Protein AF-A0A3B9IV59-F1 (afdb_monomer_lite)

pLDDT: mean 86.11, std 12.39, range [32.44, 97.81]

Radius of gyration: 18.29 Å; chains: 1; bounding box: 45×30×53 Å

Sequence (212 aa):
MTGKEAREIFEKKLDSEYLKRFKNNELLKRGEVFEWENLNGVYWVTIFDFDGINVNIKINAENRNVKYTLNNFYIFNRKHLHKLLSRAEVYNSRTIDINSIESVKNTFPEHEGVYIVHDLESDKHYIGKAEHIMWRMKDHFFDRKSTSEIDKCIQNGKPFIIYTIPLADSGYSNLYALETAFIAYFNSYHTGYNLTRGNNGAGQVCVTRSLK

Foldseek 3Di:
DDLVVLVVLLLLLEFQVLNVCVVVVNNLDFQWWFWWQAPVGIFIWTQHDDPSFKTWIAGVVVRDIDIDGSNLAHEYALVLLVVLQVVFDKDKLVPAPLQDLVSLQVPDDFAWWKKWKQQPVLRAIDIDTDRTVSVVSCCLRHVLPDPFPVSVCNVVVGIIMMTTGHPVPSSRPDHQSRRLLVCVSRVNCVRHRDVASGPPRSRRHYTYDTDD

Structure (mmCIF, N/CA/C/O backbone):
data_AF-A0A3B9IV59-F1
#
_entry.id   AF-A0A3B9IV59-F1
#
loop_
_atom_site.group_PDB
_atom_site.id
_atom_site.type_symbol
_atom_site.label_atom_id
_atom_site.label_alt_id
_atom_site.label_comp_id
_atom_site.label_asym_id
_atom_site.label_entity_id
_atom_site.label_seq_id
_atom_site.pdbx_PDB_ins_code
_atom_site.Cartn_x
_atom_site.Cartn_y
_atom_site.Cartn_z
_atom_site.occupancy
_atom_site.B_iso_or_equiv
_atom_site.auth_seq_id
_atom_site.auth_comp_id
_atom_site.auth_asym_id
_atom_site.auth_atom_id
_atom_site.pdbx_PDB_model_num
ATOM 1 N N . MET A 1 1 ? 24.141 7.270 -4.720 1.00 68.50 1 MET A N 1
ATOM 2 C CA . MET A 1 1 ? 23.455 5.966 -4.705 1.00 68.50 1 MET A CA 1
ATOM 3 C C . MET A 1 1 ? 23.889 5.197 -5.935 1.00 68.50 1 MET A C 1
ATOM 5 O O . MET A 1 1 ? 23.853 5.759 -7.025 1.00 68.50 1 MET A O 1
ATOM 9 N N . THR A 1 2 ? 24.365 3.972 -5.764 1.00 83.12 2 THR A N 1
ATOM 10 C CA . THR A 1 2 ? 24.781 3.102 -6.872 1.00 83.12 2 THR A CA 1
ATOM 11 C C . THR A 1 2 ? 23.561 2.492 -7.572 1.00 83.12 2 THR A C 1
ATOM 13 O O . THR A 1 2 ? 22.470 2.431 -7.002 1.00 83.12 2 THR A O 1
ATOM 16 N N . GLY A 1 3 ? 23.723 2.003 -8.808 1.00 85.38 3 GLY A N 1
ATOM 17 C CA . GLY A 1 3 ? 22.640 1.294 -9.507 1.00 85.38 3 GLY A CA 1
ATOM 18 C C . GLY A 1 3 ? 22.168 0.039 -8.767 1.00 85.38 3 GLY A C 1
ATOM 19 O O . GLY A 1 3 ? 20.978 -0.269 -8.756 1.00 85.38 3 GLY A O 1
ATOM 20 N N . LYS A 1 4 ? 23.093 -0.639 -8.077 1.00 89.19 4 LYS A N 1
ATOM 21 C CA . LYS A 1 4 ? 22.801 -1.799 -7.231 1.00 89.19 4 LYS A CA 1
ATOM 22 C C . LYS A 1 4 ? 21.914 -1.422 -6.040 1.00 89.19 4 LYS A C 1
ATOM 24 O O . LYS A 1 4 ? 20.881 -2.050 -5.839 1.00 89.19 4 LYS A O 1
ATOM 29 N N . GLU A 1 5 ? 22.267 -0.362 -5.314 1.00 89.25 5 GLU A N 1
ATOM 30 C CA . GLU A 1 5 ? 21.469 0.141 -4.184 1.00 89.25 5 GLU A CA 1
ATOM 31 C C . GLU A 1 5 ? 20.056 0.547 -4.620 1.00 89.25 5 GLU A C 1
ATOM 33 O O . GLU A 1 5 ? 19.074 0.161 -3.988 1.00 89.25 5 GLU A O 1
ATOM 38 N N . ALA A 1 6 ? 19.933 1.284 -5.730 1.00 87.94 6 ALA A N 1
ATOM 39 C CA . ALA A 1 6 ? 18.634 1.709 -6.251 1.00 87.94 6 ALA A CA 1
ATOM 40 C C . ALA A 1 6 ? 17.744 0.510 -6.620 1.00 87.94 6 ALA A C 1
ATOM 42 O O . ALA A 1 6 ? 16.536 0.530 -6.368 1.00 87.94 6 ALA A O 1
ATOM 43 N N . ARG A 1 7 ? 18.343 -0.547 -7.181 1.00 93.12 7 ARG A N 1
ATOM 44 C CA . ARG A 1 7 ? 17.650 -1.796 -7.498 1.00 93.12 7 ARG A CA 1
ATOM 45 C C . ARG A 1 7 ? 17.168 -2.516 -6.242 1.00 93.12 7 ARG A C 1
ATOM 47 O O . ARG A 1 7 ? 16.000 -2.879 -6.180 1.00 93.12 7 ARG A O 1
ATOM 54 N N . GLU A 1 8 ? 18.025 -2.693 -5.241 1.00 92.44 8 GLU A N 1
ATOM 55 C CA . GLU A 1 8 ? 17.664 -3.359 -3.981 1.00 92.44 8 GLU A CA 1
ATOM 56 C C . GLU A 1 8 ? 16.542 -2.618 -3.240 1.00 92.44 8 GLU A C 1
ATOM 58 O O . GLU A 1 8 ? 15.620 -3.243 -2.713 1.00 92.44 8 GLU A O 1
ATOM 63 N N . ILE A 1 9 ? 16.582 -1.282 -3.237 1.00 89.69 9 ILE A N 1
ATOM 64 C CA . ILE A 1 9 ? 15.511 -0.445 -2.682 1.00 89.69 9 ILE A CA 1
ATOM 65 C C . ILE A 1 9 ? 14.203 -0.669 -3.442 1.00 89.69 9 ILE A C 1
ATOM 67 O O . ILE A 1 9 ? 13.152 -0.807 -2.820 1.00 89.69 9 ILE A O 1
ATOM 71 N N . PHE A 1 10 ? 14.247 -0.709 -4.774 1.00 91.56 10 PHE A N 1
ATOM 72 C CA . PHE A 1 10 ? 13.053 -0.920 -5.585 1.00 91.56 10 PHE A CA 1
ATOM 73 C C . PHE A 1 10 ? 12.462 -2.316 -5.413 1.00 91.56 10 PHE A C 1
ATOM 75 O O . PHE A 1 10 ? 11.255 -2.435 -5.242 1.00 91.56 10 PHE A O 1
ATOM 82 N N . GLU A 1 11 ? 13.292 -3.358 -5.366 1.00 94.44 11 GLU A N 1
ATOM 83 C CA . GLU A 1 11 ? 12.841 -4.732 -5.127 1.00 94.44 11 GLU A CA 1
ATOM 84 C C . GLU A 1 11 ? 12.072 -4.860 -3.803 1.00 94.44 11 GLU A C 1
ATOM 86 O O . GLU A 1 11 ? 11.048 -5.537 -3.757 1.00 94.44 11 GLU A O 1
ATOM 91 N N . LYS A 1 12 ? 12.491 -4.139 -2.754 1.00 92.88 12 LYS A N 1
ATOM 92 C CA . LYS A 1 12 ? 11.790 -4.094 -1.458 1.00 92.88 12 LYS A CA 1
ATOM 93 C C . LYS A 1 12 ? 10.432 -3.380 -1.507 1.00 92.88 12 LYS A C 1
ATOM 95 O O . LYS A 1 12 ? 9.656 -3.503 -0.565 1.00 92.88 12 LYS A O 1
ATOM 100 N N . LYS A 1 13 ? 10.117 -2.621 -2.559 1.00 90.50 13 LYS A N 1
ATOM 101 C CA . LYS A 1 13 ? 8.814 -1.943 -2.707 1.00 90.50 13 LYS A CA 1
ATOM 102 C C . LYS A 1 13 ? 7.746 -2.819 -3.359 1.00 90.50 13 LYS A C 1
ATOM 104 O O . LYS A 1 13 ? 6.575 -2.451 -3.326 1.00 90.50 13 LYS A O 1
ATOM 109 N N . LEU A 1 14 ? 8.145 -3.921 -3.988 1.00 93.31 14 LEU A N 1
ATOM 110 C CA . LEU A 1 14 ? 7.260 -4.759 -4.789 1.00 93.31 14 LEU A CA 1
ATOM 111 C C . LEU A 1 14 ? 6.636 -5.868 -3.942 1.00 93.31 14 LEU A C 1
ATOM 113 O O . LEU A 1 14 ? 7.277 -6.410 -3.042 1.00 93.31 14 LEU A O 1
ATOM 117 N N . ASP A 1 15 ? 5.409 -6.250 -4.289 1.00 94.75 15 ASP A N 1
ATOM 118 C CA . ASP A 1 15 ? 4.868 -7.540 -3.873 1.00 94.75 15 ASP A CA 1
ATOM 119 C C . ASP A 1 15 ? 5.594 -8.692 -4.590 1.00 94.75 15 ASP A C 1
ATOM 121 O O . ASP A 1 15 ? 6.286 -8.500 -5.595 1.00 94.75 15 ASP A O 1
ATOM 125 N N . SER A 1 16 ? 5.416 -9.915 -4.096 1.00 95.25 16 SER A N 1
ATOM 126 C CA . SER A 1 16 ? 6.103 -11.103 -4.605 1.00 95.25 16 SER A CA 1
ATOM 127 C C . SER A 1 16 ? 5.843 -11.401 -6.091 1.00 95.25 16 SER A C 1
ATOM 129 O O . SER A 1 16 ? 6.759 -11.868 -6.777 1.00 95.25 16 SER A O 1
ATOM 131 N N . GLU A 1 17 ? 4.653 -11.103 -6.633 1.00 94.88 17 GLU A N 1
ATOM 132 C CA . GLU A 1 17 ? 4.362 -11.279 -8.064 1.00 94.88 17 GLU A CA 1
ATOM 133 C C . GLU A 1 17 ? 5.134 -10.248 -8.890 1.00 94.88 17 GLU A C 1
ATOM 135 O O .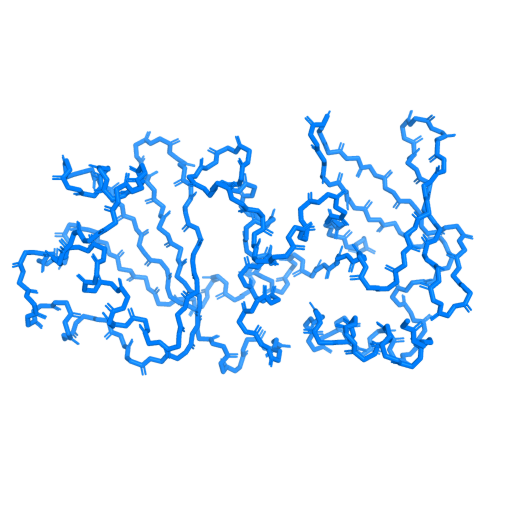 GLU A 1 17 ? 5.818 -10.602 -9.857 1.00 94.88 17 GLU A O 1
ATOM 140 N N . TYR A 1 18 ? 5.056 -8.972 -8.514 1.00 94.56 18 TYR A N 1
ATOM 141 C CA . TYR A 1 18 ? 5.748 -7.910 -9.243 1.00 94.56 18 TYR A CA 1
ATOM 142 C C . TYR A 1 18 ? 7.268 -8.014 -9.110 1.00 94.56 18 TYR A C 1
ATOM 144 O O . TYR A 1 18 ? 7.974 -7.769 -10.089 1.00 94.56 18 TYR A O 1
ATOM 152 N N . LEU A 1 19 ? 7.785 -8.468 -7.968 1.00 96.06 19 LEU A N 1
ATOM 153 C CA . LEU A 1 19 ? 9.202 -8.779 -7.792 1.00 96.06 19 LEU A CA 1
ATOM 154 C C . LEU A 1 19 ? 9.660 -9.863 -8.770 1.00 96.06 19 LEU A C 1
ATOM 156 O O . LEU A 1 19 ? 10.703 -9.717 -9.412 1.00 96.06 19 LEU A O 1
ATOM 160 N N . LYS A 1 20 ? 8.871 -10.933 -8.930 1.00 96.62 20 LYS A N 1
ATOM 161 C CA . LYS A 1 20 ? 9.154 -11.995 -9.904 1.00 96.62 20 LYS A CA 1
ATOM 162 C C . LYS A 1 20 ? 9.173 -11.444 -11.332 1.00 96.62 20 LYS A C 1
ATOM 164 O O . LYS A 1 20 ? 10.141 -11.676 -12.053 1.00 96.62 20 LYS A O 1
ATOM 169 N N . ARG A 1 21 ? 8.161 -10.657 -11.719 1.00 95.50 21 ARG A N 1
ATOM 170 C CA . ARG A 1 21 ? 8.114 -9.993 -13.037 1.00 95.50 21 ARG A CA 1
ATOM 171 C C . ARG A 1 21 ? 9.315 -9.074 -13.255 1.00 95.50 21 ARG A C 1
ATOM 173 O O . ARG A 1 21 ? 9.886 -9.054 -14.340 1.00 95.50 21 ARG A O 1
ATOM 180 N N . PHE A 1 22 ? 9.724 -8.314 -12.241 1.00 95.44 22 PHE A N 1
ATOM 181 C CA . PHE A 1 22 ? 10.877 -7.422 -12.339 1.00 95.44 22 PHE A CA 1
ATOM 182 C C . PHE A 1 22 ? 12.185 -8.197 -12.532 1.00 95.44 22 PHE A C 1
ATOM 184 O O . PHE A 1 22 ? 12.973 -7.854 -13.411 1.00 95.44 22 PHE A O 1
ATOM 191 N N . LYS A 1 23 ? 12.391 -9.287 -11.783 1.00 95.75 23 LYS A N 1
ATOM 192 C CA . LYS A 1 23 ? 13.559 -10.172 -11.941 1.00 95.75 23 LYS A CA 1
ATOM 193 C C . LYS A 1 23 ? 13.611 -10.857 -13.310 1.00 95.75 23 LYS A C 1
ATOM 195 O O . LYS A 1 23 ? 14.703 -11.083 -13.820 1.00 95.75 23 LYS A O 1
ATOM 200 N N . ASN A 1 24 ? 12.455 -11.095 -13.926 1.00 96.19 24 ASN A N 1
ATOM 201 C CA . ASN A 1 24 ? 12.334 -11.651 -15.275 1.00 96.19 24 ASN A CA 1
ATOM 202 C C . ASN A 1 24 ? 12.378 -10.595 -16.401 1.00 96.19 24 ASN A C 1
ATOM 204 O O . ASN A 1 24 ? 12.218 -10.950 -17.565 1.00 96.19 24 ASN A O 1
ATOM 208 N N . ASN A 1 25 ? 12.593 -9.310 -16.090 1.00 94.25 25 ASN A N 1
ATOM 209 C CA . ASN A 1 25 ? 12.545 -8.192 -17.049 1.00 94.25 25 ASN A CA 1
ATOM 210 C C . ASN A 1 25 ? 11.175 -8.001 -17.742 1.00 94.25 25 ASN A C 1
ATOM 212 O O . ASN A 1 25 ? 11.090 -7.499 -18.861 1.00 94.25 25 ASN A O 1
ATOM 216 N N . GLU A 1 26 ? 10.090 -8.372 -17.064 1.00 93.56 26 GLU A N 1
ATOM 217 C CA . GLU A 1 26 ? 8.709 -8.290 -17.562 1.00 93.56 26 GLU A CA 1
ATOM 218 C C . GLU A 1 26 ? 7.922 -7.108 -16.975 1.00 93.56 26 GLU A C 1
ATOM 220 O O . GLU A 1 26 ? 6.881 -6.743 -17.514 1.00 93.56 26 GLU A O 1
ATOM 225 N N . LEU A 1 27 ? 8.357 -6.540 -15.842 1.00 92.69 27 LEU A N 1
ATOM 226 C CA . LEU A 1 27 ? 7.606 -5.474 -15.161 1.00 92.69 27 LEU A CA 1
ATOM 227 C C . LEU A 1 27 ? 7.807 -4.097 -15.807 1.00 92.69 27 LEU A C 1
ATOM 229 O O . LEU A 1 27 ? 6.854 -3.347 -15.952 1.00 92.69 27 LEU A O 1
ATOM 233 N N . LEU A 1 28 ? 9.046 -3.754 -16.165 1.00 93.31 28 LEU A N 1
ATOM 234 C CA . LEU A 1 28 ? 9.414 -2.440 -16.714 1.00 93.31 28 LEU A CA 1
ATOM 235 C C . LEU A 1 28 ? 9.792 -2.540 -18.196 1.00 93.31 28 LEU A C 1
ATOM 237 O O . LEU A 1 28 ? 10.660 -1.821 -18.686 1.00 93.31 28 LEU A O 1
ATOM 241 N N . LYS A 1 29 ? 9.180 -3.487 -18.909 1.00 93.19 29 LYS A N 1
ATOM 242 C CA . LYS A 1 29 ? 9.420 -3.679 -20.336 1.00 93.19 29 LYS A CA 1
ATOM 243 C C . LYS A 1 29 ? 8.816 -2.512 -21.119 1.00 93.19 29 LYS A C 1
ATOM 245 O O . LYS A 1 29 ? 7.733 -2.026 -20.799 1.00 93.19 29 LYS A O 1
ATOM 250 N N . ARG A 1 30 ? 9.495 -2.083 -22.186 1.00 94.38 30 ARG A N 1
ATOM 251 C CA . ARG A 1 30 ? 8.954 -1.084 -23.114 1.00 94.38 30 ARG A CA 1
ATOM 252 C C . ARG A 1 30 ? 7.574 -1.511 -23.627 1.00 94.38 30 ARG A C 1
ATOM 254 O O . ARG A 1 30 ? 7.413 -2.630 -24.107 1.00 94.38 30 ARG A O 1
ATOM 261 N N . GLY A 1 31 ? 6.617 -0.591 -23.564 1.00 91.94 31 GLY A N 1
ATOM 262 C CA . GLY A 1 31 ? 5.223 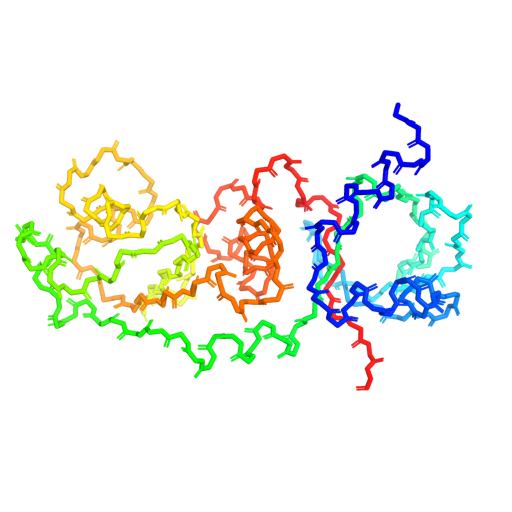-0.805 -23.942 1.00 91.94 31 GLY A CA 1
ATOM 263 C C . GLY A 1 31 ? 4.311 -1.218 -22.787 1.00 91.94 31 GLY A C 1
ATOM 264 O O . GLY A 1 31 ? 3.100 -1.186 -22.974 1.00 91.94 31 GLY A O 1
ATOM 265 N N . GLU A 1 32 ? 4.845 -1.552 -21.605 1.00 90.81 32 GLU A N 1
ATOM 266 C CA . GLU A 1 32 ? 4.008 -1.794 -20.425 1.00 90.81 32 GLU A CA 1
ATOM 267 C C . GLU A 1 32 ? 3.241 -0.521 -20.059 1.00 90.81 32 GLU A C 1
ATOM 269 O O . GLU A 1 32 ? 3.817 0.568 -19.981 1.00 90.81 32 GLU A O 1
ATOM 274 N N . VAL A 1 33 ? 1.936 -0.668 -19.842 1.00 88.56 33 VAL A N 1
ATOM 275 C CA . VAL A 1 33 ? 1.035 0.437 -19.517 1.00 88.56 33 VAL A CA 1
ATOM 276 C C . VAL A 1 33 ? 0.584 0.316 -18.077 1.00 88.56 33 VAL A C 1
ATOM 278 O O . VAL A 1 33 ? 0.189 -0.762 -17.618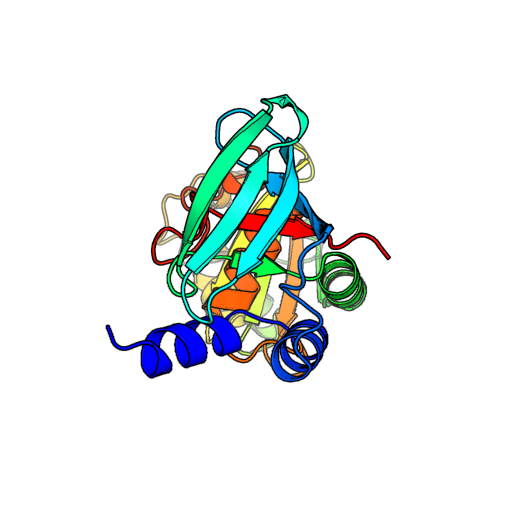 1.00 88.56 33 VAL A O 1
ATOM 281 N N . PHE A 1 34 ? 0.591 1.460 -17.408 1.00 86.19 34 PHE A N 1
ATOM 282 C CA . PHE A 1 34 ? 0.102 1.608 -16.062 1.00 86.19 34 PHE A CA 1
ATOM 283 C C . PHE A 1 34 ? -0.815 2.815 -15.905 1.00 86.19 34 PHE A C 1
ATOM 285 O O . PHE A 1 34 ? -0.799 3.739 -16.712 1.00 86.19 34 PHE A O 1
ATOM 292 N N . GLU A 1 35 ? -1.628 2.806 -14.868 1.00 81.00 35 GLU A N 1
ATOM 293 C CA . GLU A 1 35 ? -2.305 3.986 -14.343 1.00 81.00 35 GLU A CA 1
ATOM 294 C C . GLU A 1 35 ? -1.321 4.749 -13.419 1.00 81.00 35 GLU A C 1
ATOM 296 O O . GLU A 1 35 ? -0.360 4.198 -12.901 1.00 81.00 35 GLU A O 1
ATOM 301 N N . TRP A 1 36 ? -1.435 6.056 -13.271 1.00 77.31 36 TRP A N 1
ATOM 302 C CA . TRP A 1 36 ? -0.524 6.875 -12.473 1.00 77.31 36 TRP A CA 1
ATOM 303 C C . TRP A 1 36 ? -1.314 8.015 -11.873 1.00 77.31 36 TRP A C 1
ATOM 305 O O . TRP A 1 36 ? -1.932 8.781 -12.606 1.00 77.31 36 TRP A O 1
ATOM 315 N N . GLU A 1 37 ? -1.287 8.141 -10.553 1.00 69.25 37 GLU A N 1
ATOM 316 C CA . GLU A 1 37 ? -2.010 9.200 -9.862 1.00 69.25 37 GLU A CA 1
ATOM 317 C C . GLU A 1 37 ? -1.048 10.265 -9.331 1.00 69.25 37 GLU A C 1
ATOM 319 O O . GLU A 1 37 ? -0.042 9.970 -8.677 1.00 69.25 37 GLU A O 1
ATOM 324 N N . ASN A 1 38 ? -1.361 11.528 -9.616 1.00 66.62 38 ASN A N 1
ATOM 325 C CA . ASN A 1 38 ? -0.661 12.685 -9.074 1.00 66.62 38 ASN A CA 1
ATOM 326 C C . ASN A 1 38 ? -1.664 13.784 -8.658 1.00 66.62 38 ASN A C 1
ATOM 328 O O . ASN A 1 38 ? -2.873 13.588 -8.700 1.00 66.62 38 ASN A O 1
ATOM 332 N N . LEU A 1 39 ? -1.162 14.960 -8.256 1.00 60.44 39 LEU A N 1
ATOM 333 C CA . LEU A 1 39 ? -1.987 16.092 -7.790 1.00 60.44 39 LEU A CA 1
ATOM 334 C C . LEU A 1 39 ? -3.029 16.597 -8.807 1.00 60.44 39 LEU A C 1
ATOM 336 O O . LEU A 1 39 ? -3.996 17.236 -8.412 1.00 60.44 39 LEU A O 1
ATOM 340 N N . ASN A 1 40 ? -2.823 16.325 -10.091 1.00 66.62 40 ASN A N 1
ATOM 341 C CA . ASN A 1 40 ? -3.655 16.775 -11.202 1.00 66.62 40 ASN A CA 1
ATOM 342 C C . ASN A 1 40 ? -4.619 15.682 -11.700 1.00 66.62 40 ASN A C 1
ATOM 344 O O . ASN A 1 40 ? -5.372 15.924 -12.641 1.00 66.62 40 ASN A O 1
ATOM 348 N N . GLY A 1 41 ? -4.603 14.493 -11.087 1.00 68.44 41 GLY A N 1
ATOM 349 C CA . GLY A 1 41 ? -5.531 13.404 -11.381 1.00 68.44 41 GLY A CA 1
ATOM 350 C C . GLY A 1 41 ? -4.854 12.088 -11.755 1.00 68.44 41 GLY A C 1
ATOM 351 O O . GLY A 1 41 ? -3.682 11.844 -11.454 1.00 68.44 41 GLY A O 1
ATOM 352 N N . VAL A 1 42 ? -5.641 11.230 -12.405 1.00 76.19 42 VAL A N 1
ATOM 353 C CA . VAL A 1 42 ? -5.263 9.873 -12.805 1.00 76.19 42 VAL A CA 1
ATOM 354 C C . VAL A 1 42 ? -4.920 9.846 -14.292 1.00 76.19 42 VAL A C 1
ATOM 356 O O . VAL A 1 42 ? -5.696 10.281 -15.141 1.00 76.19 42 VAL A O 1
ATOM 359 N N . TYR A 1 43 ? -3.755 9.299 -14.609 1.00 82.00 43 TYR A N 1
ATOM 360 C CA . TYR A 1 43 ? -3.164 9.279 -15.937 1.00 82.00 43 TYR A CA 1
ATOM 361 C C . TYR A 1 43 ? -2.825 7.863 -16.367 1.00 82.00 43 TYR A C 1
ATOM 363 O O . TYR A 1 43 ? -2.439 7.036 -15.556 1.00 82.00 43 TYR A O 1
ATOM 371 N N . TRP A 1 44 ? -2.865 7.603 -17.668 1.00 86.38 44 TRP A N 1
ATOM 372 C CA . TRP A 1 44 ? -2.265 6.397 -18.229 1.00 86.38 44 TRP A CA 1
ATOM 373 C C . TRP A 1 44 ? -0.834 6.692 -18.651 1.00 86.38 44 TRP A C 1
ATOM 375 O O . TRP A 1 44 ? -0.588 7.648 -19.395 1.00 86.38 44 TRP A O 1
ATOM 385 N N . VAL A 1 45 ? 0.100 5.872 -18.187 1.00 87.81 45 VAL A N 1
ATOM 386 C CA . VAL A 1 45 ? 1.523 5.993 -18.468 1.00 87.81 45 VAL A CA 1
ATOM 387 C C . VAL A 1 45 ? 2.055 4.744 -19.147 1.00 87.81 45 VAL A C 1
ATOM 389 O O . VAL A 1 45 ? 1.715 3.628 -18.773 1.00 87.81 45 VAL A O 1
ATOM 392 N N . THR A 1 46 ? 2.912 4.925 -20.143 1.00 91.69 46 THR A N 1
ATOM 393 C CA . THR A 1 46 ? 3.560 3.820 -20.858 1.00 91.69 46 THR A CA 1
ATOM 394 C C . THR A 1 46 ? 5.052 3.838 -20.571 1.00 91.69 46 THR A C 1
ATOM 396 O O . THR A 1 46 ? 5.680 4.889 -20.719 1.00 91.69 46 THR A O 1
ATOM 399 N N . ILE A 1 47 ? 5.646 2.701 -20.212 1.00 92.38 47 ILE A N 1
ATOM 400 C CA . ILE A 1 47 ? 7.104 2.573 -20.136 1.00 92.38 47 ILE A CA 1
ATOM 401 C C . ILE A 1 47 ? 7.660 2.692 -21.554 1.00 92.38 47 ILE A C 1
ATOM 403 O O . ILE A 1 47 ? 7.395 1.842 -22.406 1.00 92.38 47 ILE A O 1
ATOM 407 N N . PHE A 1 48 ? 8.419 3.748 -21.833 1.00 92.19 48 PHE A N 1
ATOM 408 C CA . PHE A 1 48 ? 9.053 3.925 -23.139 1.00 92.19 48 PHE A CA 1
ATOM 409 C C . PHE A 1 48 ? 10.495 3.422 -23.155 1.00 92.19 48 PHE A C 1
ATOM 411 O O . PHE A 1 48 ? 10.966 3.007 -24.215 1.00 92.19 48 PHE A O 1
ATOM 418 N N . ASP A 1 49 ? 11.168 3.433 -22.003 1.00 93.69 49 ASP A N 1
ATOM 419 C CA . ASP A 1 49 ? 12.553 2.993 -21.858 1.00 93.69 49 ASP A CA 1
ATOM 420 C C . ASP A 1 49 ? 12.888 2.631 -20.392 1.00 93.69 49 ASP A C 1
ATOM 422 O O . ASP A 1 49 ? 12.255 3.120 -19.449 1.00 93.69 49 ASP A O 1
ATOM 426 N N . PHE A 1 50 ? 13.869 1.750 -20.203 1.00 94.12 50 PHE A N 1
ATOM 427 C CA . PHE A 1 50 ? 14.423 1.396 -18.897 1.00 94.12 50 PHE A CA 1
ATOM 428 C C . PHE A 1 50 ? 15.878 0.944 -19.056 1.00 94.12 50 PHE A C 1
ATOM 430 O O . PHE A 1 50 ? 16.144 -0.108 -19.634 1.00 94.12 50 PHE A O 1
ATOM 437 N N . ASP A 1 51 ? 16.817 1.713 -18.502 1.00 91.50 51 ASP A N 1
ATOM 438 C CA . ASP A 1 51 ? 18.266 1.472 -18.643 1.00 91.50 51 ASP A CA 1
ATOM 439 C C . ASP A 1 51 ? 18.884 0.673 -17.476 1.00 91.50 51 ASP A C 1
ATOM 441 O O . ASP A 1 51 ? 20.103 0.606 -17.321 1.00 91.50 51 ASP A O 1
ATOM 445 N N . GLY A 1 52 ? 18.042 0.080 -16.626 1.00 90.50 52 GLY A N 1
ATOM 446 C CA . GLY A 1 52 ? 18.455 -0.614 -15.404 1.00 90.50 52 GLY A CA 1
ATOM 447 C C . GLY A 1 52 ? 18.360 0.241 -14.137 1.00 90.50 52 GLY A C 1
ATOM 448 O O . GLY A 1 52 ? 18.277 -0.322 -13.044 1.00 90.50 52 GLY A O 1
ATOM 449 N N . ILE A 1 53 ? 18.312 1.573 -14.256 1.00 91.31 53 ILE A N 1
ATOM 450 C CA . ILE A 1 53 ? 18.177 2.502 -13.118 1.00 91.31 53 ILE A CA 1
ATOM 451 C C . ILE A 1 53 ? 17.069 3.524 -13.370 1.00 91.31 53 ILE A C 1
ATOM 453 O O . ILE A 1 53 ? 16.271 3.813 -12.476 1.00 91.31 53 ILE A O 1
ATOM 457 N N . ASN A 1 54 ? 17.036 4.099 -14.564 1.00 91.94 54 ASN A N 1
ATOM 458 C CA . ASN A 1 54 ? 16.103 5.134 -14.955 1.00 91.94 54 ASN A CA 1
ATOM 459 C C . ASN A 1 54 ? 14.888 4.517 -15.631 1.00 91.94 54 ASN A C 1
ATOM 461 O O . ASN A 1 54 ? 15.020 3.811 -16.625 1.00 91.94 54 ASN A O 1
ATOM 465 N N . VAL A 1 55 ? 13.707 4.830 -15.108 1.00 92.00 55 VAL A N 1
ATOM 466 C CA . VAL A 1 55 ? 12.419 4.439 -15.676 1.00 92.00 55 VAL A CA 1
ATOM 467 C C . VAL A 1 55 ? 11.847 5.637 -16.405 1.00 92.00 55 VAL A C 1
ATOM 469 O O . VAL A 1 55 ? 11.574 6.686 -15.822 1.00 92.00 55 VAL A O 1
ATOM 472 N N . ASN A 1 56 ? 11.686 5.474 -17.698 1.00 92.31 56 ASN A N 1
ATOM 473 C CA . ASN A 1 56 ? 11.293 6.513 -18.618 1.00 92.31 56 ASN A CA 1
ATOM 474 C C . ASN A 1 56 ? 9.837 6.239 -19.013 1.00 92.31 56 ASN A C 1
ATOM 476 O O . ASN A 1 56 ? 9.545 5.223 -19.653 1.00 92.31 56 ASN A O 1
ATOM 480 N N . ILE A 1 57 ? 8.912 7.116 -18.607 1.00 91.31 57 ILE A N 1
ATOM 481 C CA . ILE A 1 57 ? 7.474 6.937 -18.843 1.00 91.31 57 ILE A CA 1
ATOM 482 C C . ILE A 1 57 ? 6.886 8.052 -19.702 1.00 91.31 57 ILE A C 1
ATOM 484 O O . ILE A 1 57 ? 7.299 9.207 -19.625 1.00 91.31 57 ILE A O 1
ATOM 488 N N . LYS A 1 58 ? 5.901 7.702 -20.524 1.00 92.12 58 LYS A N 1
ATOM 489 C CA . LYS A 1 58 ? 5.114 8.638 -21.324 1.00 92.12 58 LYS A CA 1
ATOM 490 C C . LYS A 1 58 ? 3.727 8.762 -20.717 1.00 92.12 58 LYS A C 1
ATOM 492 O O . LYS A 1 58 ? 3.033 7.759 -20.626 1.00 92.12 58 LYS A O 1
ATOM 497 N N . ILE A 1 59 ? 3.312 9.970 -20.358 1.00 89.81 59 ILE A N 1
ATOM 498 C CA . ILE A 1 59 ? 1.938 10.291 -19.966 1.00 89.81 59 ILE A CA 1
ATOM 499 C C . ILE A 1 59 ? 1.113 10.393 -21.244 1.00 89.81 59 ILE A C 1
ATOM 501 O O . ILE A 1 59 ? 1.282 11.327 -22.032 1.00 89.81 59 ILE A O 1
ATOM 505 N N . ASN A 1 60 ? 0.237 9.418 -21.469 1.00 88.06 60 ASN A N 1
ATOM 506 C CA . ASN A 1 60 ? -0.432 9.226 -22.753 1.00 88.06 60 ASN A CA 1
ATOM 507 C C . ASN A 1 60 ? -1.323 10.420 -23.128 1.00 88.06 60 ASN A C 1
ATOM 509 O O . ASN A 1 60 ? -1.253 10.888 -24.260 1.00 88.06 60 ASN A O 1
ATOM 513 N N . ALA A 1 61 ? -2.097 10.943 -22.172 1.00 87.69 61 ALA A N 1
ATOM 514 C CA . ALA A 1 61 ? -3.020 12.059 -22.402 1.00 87.69 61 ALA A CA 1
ATOM 515 C C . ALA A 1 61 ? -2.310 13.391 -22.708 1.00 87.69 61 ALA A C 1
ATOM 517 O O . ALA A 1 61 ? -2.829 14.210 -23.457 1.00 87.69 61 ALA A O 1
ATOM 518 N N . GLU A 1 62 ? -1.116 13.601 -22.150 1.00 86.81 62 GLU A N 1
ATOM 519 C CA . GLU A 1 62 ? -0.367 14.861 -22.274 1.00 86.81 62 GLU A CA 1
ATOM 520 C C . GLU A 1 62 ? 0.718 14.799 -23.357 1.00 86.81 62 GLU A C 1
ATOM 522 O O . GLU A 1 62 ? 1.403 15.787 -23.607 1.00 86.81 62 GLU A O 1
ATOM 527 N N . ASN A 1 63 ? 0.934 13.623 -23.961 1.00 87.62 63 ASN A N 1
ATOM 528 C CA . ASN A 1 63 ? 2.075 13.341 -24.833 1.00 87.62 63 ASN A CA 1
ATOM 529 C C . ASN A 1 63 ? 3.423 13.802 -24.225 1.00 87.62 63 ASN A C 1
ATOM 531 O O . ASN A 1 63 ? 4.331 14.228 -24.939 1.00 87.62 63 ASN A O 1
ATOM 535 N N . ARG A 1 64 ? 3.544 13.722 -22.894 1.00 89.88 64 ARG A N 1
ATOM 536 C CA . ARG A 1 64 ? 4.681 14.229 -22.118 1.00 89.88 64 ARG A CA 1
ATOM 537 C C . ARG A 1 64 ? 5.504 13.079 -21.559 1.00 89.88 64 ARG A C 1
ATOM 539 O O . ARG A 1 64 ? 4.951 12.130 -21.010 1.00 89.88 64 ARG A O 1
ATOM 546 N N . ASN A 1 65 ? 6.824 13.192 -21.645 1.00 90.81 65 ASN A N 1
ATOM 547 C CA . ASN A 1 65 ? 7.740 12.212 -21.072 1.00 90.81 65 ASN A CA 1
ATOM 548 C C . ASN A 1 65 ? 8.193 12.653 -19.681 1.00 90.81 65 ASN A C 1
ATOM 550 O O . ASN A 1 65 ? 8.498 13.826 -19.460 1.00 90.81 65 ASN A O 1
ATOM 554 N N . VAL A 1 66 ? 8.267 11.702 -18.757 1.00 87.81 66 VAL A N 1
ATOM 555 C CA . VAL A 1 66 ? 8.773 11.904 -17.402 1.00 87.81 66 VAL A CA 1
ATOM 556 C C . VAL A 1 66 ? 9.794 10.821 -17.091 1.00 87.81 66 VAL A C 1
ATOM 558 O O . VAL A 1 66 ? 9.619 9.655 -17.444 1.00 87.81 66 VAL A O 1
ATOM 561 N N . LYS A 1 67 ? 10.880 11.228 -16.437 1.00 89.25 67 LYS A N 1
ATOM 562 C CA . LYS A 1 67 ? 11.969 10.347 -16.035 1.00 89.25 67 LYS A CA 1
ATOM 563 C C . LYS A 1 67 ? 11.941 10.143 -14.528 1.00 89.25 67 LYS A C 1
ATOM 565 O O . LYS A 1 67 ? 11.925 11.108 -13.764 1.00 89.25 67 LYS A O 1
ATOM 570 N N . TYR A 1 68 ? 12.014 8.886 -14.123 1.00 87.69 68 TYR A N 1
ATOM 571 C CA . TYR A 1 68 ? 12.166 8.455 -12.744 1.00 87.69 68 TYR A CA 1
ATOM 572 C C . TYR A 1 68 ? 13.412 7.595 -12.590 1.00 87.69 68 TYR A C 1
ATOM 574 O O . TYR A 1 68 ? 14.013 7.144 -13.559 1.00 87.69 68 TYR A O 1
ATOM 582 N N . THR A 1 69 ? 13.789 7.357 -11.346 1.00 88.19 69 THR A N 1
ATOM 583 C CA . THR A 1 69 ? 14.808 6.389 -10.945 1.00 88.19 69 THR A CA 1
ATOM 584 C C . THR A 1 69 ? 14.132 5.289 -10.139 1.00 88.19 69 THR A C 1
ATOM 586 O O . THR A 1 69 ? 13.126 5.535 -9.478 1.00 88.19 69 THR A O 1
ATOM 589 N N . LEU A 1 70 ? 14.701 4.090 -10.095 1.00 88.75 70 LEU A N 1
ATOM 590 C CA . LEU A 1 70 ? 14.192 3.012 -9.236 1.00 88.75 70 LEU A CA 1
ATOM 591 C C . LEU A 1 70 ? 14.031 3.437 -7.756 1.00 88.75 70 LEU A C 1
ATOM 593 O O . LEU A 1 70 ? 13.113 2.997 -7.057 1.00 88.75 70 LEU A O 1
ATOM 597 N N . ASN A 1 71 ? 14.863 4.372 -7.285 1.00 82.25 71 ASN A N 1
ATOM 598 C CA . ASN A 1 71 ? 14.780 4.897 -5.924 1.00 82.25 71 ASN A CA 1
ATOM 599 C C . ASN A 1 71 ? 13.499 5.705 -5.654 1.00 82.25 71 ASN A C 1
ATOM 601 O O . ASN A 1 71 ? 12.950 5.629 -4.557 1.00 82.25 71 ASN A O 1
ATOM 605 N N . ASN A 1 72 ? 12.981 6.446 -6.633 1.00 78.56 72 ASN A N 1
ATOM 606 C CA . ASN A 1 72 ? 11.760 7.240 -6.468 1.00 78.56 72 ASN A CA 1
ATOM 607 C C . ASN A 1 72 ? 10.557 6.689 -7.239 1.00 78.56 72 ASN A C 1
ATOM 609 O O . ASN A 1 72 ? 9.474 7.232 -7.087 1.00 78.56 72 ASN A O 1
ATOM 613 N N . PHE A 1 73 ? 10.709 5.601 -7.992 1.00 83.94 73 PHE A N 1
ATOM 614 C CA . PHE A 1 73 ? 9.607 4.921 -8.662 1.00 83.94 73 PHE A CA 1
ATOM 615 C C . PHE A 1 73 ? 8.854 3.999 -7.693 1.00 83.94 73 PHE A C 1
ATOM 617 O O . PHE A 1 73 ? 9.473 3.237 -6.940 1.00 83.94 73 PHE A O 1
ATOM 624 N N . TYR A 1 74 ? 7.523 4.082 -7.699 1.00 83.69 74 TYR A N 1
ATOM 625 C CA . TYR A 1 74 ? 6.633 3.226 -6.916 1.00 83.69 74 TYR A CA 1
ATOM 626 C C . TYR A 1 74 ? 5.594 2.615 -7.840 1.00 83.69 74 TYR A C 1
ATOM 628 O O . TYR A 1 74 ? 4.997 3.316 -8.652 1.00 83.69 74 TYR A O 1
ATOM 636 N N . ILE A 1 75 ? 5.389 1.310 -7.697 1.00 85.94 75 ILE A N 1
ATOM 637 C CA . ILE A 1 75 ? 4.451 0.539 -8.499 1.00 85.94 75 ILE A CA 1
ATOM 638 C C . ILE A 1 75 ? 3.881 -0.597 -7.656 1.00 85.94 75 ILE A C 1
ATOM 640 O O . ILE A 1 75 ? 4.615 -1.222 -6.892 1.00 85.94 75 ILE A O 1
ATOM 644 N N . PHE A 1 76 ? 2.584 -0.867 -7.777 1.00 86.94 76 PHE A N 1
ATOM 645 C CA . PHE A 1 76 ? 1.936 -1.928 -7.006 1.00 86.94 76 PHE A CA 1
ATOM 646 C C . PHE A 1 76 ? 0.872 -2.684 -7.798 1.00 86.94 76 PHE A C 1
ATOM 648 O O . PHE A 1 76 ? 0.267 -2.190 -8.759 1.00 86.94 76 PHE A O 1
ATOM 655 N N . ASN A 1 77 ? 0.632 -3.917 -7.364 1.00 88.81 77 ASN A N 1
ATOM 656 C CA . ASN A 1 77 ? -0.348 -4.814 -7.943 1.00 88.81 77 ASN A CA 1
ATOM 657 C C . ASN A 1 77 ? -1.725 -4.620 -7.294 1.00 88.81 77 ASN A C 1
ATOM 659 O O . ASN A 1 77 ? -2.026 -5.173 -6.238 1.00 88.81 77 ASN A O 1
ATOM 663 N N . ARG A 1 78 ? -2.603 -3.855 -7.953 1.00 85.88 78 ARG A N 1
ATOM 664 C CA . ARG A 1 78 ? -3.966 -3.594 -7.455 1.00 85.88 78 ARG A CA 1
ATOM 665 C C . ARG A 1 78 ? -4.776 -4.877 -7.225 1.00 85.88 78 ARG A C 1
ATOM 667 O O . ARG A 1 78 ? -5.519 -4.949 -6.250 1.00 85.88 78 ARG A O 1
ATOM 674 N N . LYS A 1 79 ? -4.630 -5.889 -8.095 1.00 90.00 79 LYS A N 1
ATOM 675 C CA . LYS A 1 79 ? -5.329 -7.182 -7.948 1.00 90.00 79 LYS A CA 1
ATOM 676 C C . LYS A 1 79 ? -4.864 -7.903 -6.678 1.00 90.00 79 LYS A C 1
ATOM 678 O O . LYS A 1 79 ? -5.682 -8.476 -5.963 1.00 90.00 79 LYS A O 1
ATOM 683 N N . HIS A 1 80 ? -3.570 -7.828 -6.374 1.00 94.00 80 HIS A N 1
ATOM 684 C CA . HIS A 1 80 ? -3.003 -8.387 -5.148 1.00 94.00 80 HIS A CA 1
ATOM 685 C C . HIS A 1 80 ? -3.490 -7.654 -3.893 1.00 94.00 80 HIS A C 1
ATOM 687 O O . HIS A 1 80 ? -3.975 -8.303 -2.972 1.00 94.00 80 HIS A O 1
ATOM 693 N N . LEU A 1 81 ? -3.481 -6.317 -3.880 1.00 93.44 81 LEU A N 1
ATOM 694 C CA . LEU A 1 81 ? -4.018 -5.539 -2.752 1.00 93.44 81 LEU A CA 1
ATOM 695 C C . LEU A 1 81 ? -5.503 -5.816 -2.500 1.00 93.44 81 LEU A C 1
ATOM 697 O O . LEU A 1 81 ? -5.909 -5.983 -1.355 1.00 93.44 81 LEU A O 1
ATOM 701 N N . HIS A 1 82 ? -6.304 -5.937 -3.561 1.00 94.25 82 HIS A N 1
ATOM 702 C CA . HIS A 1 82 ? -7.710 -6.320 -3.444 1.00 94.25 82 HIS A CA 1
ATOM 703 C C . HIS A 1 82 ? -7.875 -7.702 -2.790 1.00 94.25 82 HIS A C 1
ATOM 705 O O . HIS A 1 82 ? -8.717 -7.889 -1.915 1.00 94.25 82 HIS A O 1
ATOM 711 N N . LYS A 1 83 ? -7.027 -8.668 -3.166 1.00 96.44 83 LYS A N 1
ATOM 712 C CA . LYS A 1 83 ? -7.001 -10.008 -2.569 1.00 96.44 83 LYS A CA 1
ATOM 713 C C . LYS A 1 83 ? -6.600 -9.973 -1.092 1.00 96.44 83 LYS A C 1
ATOM 715 O O . LYS A 1 83 ? -7.210 -10.688 -0.302 1.00 96.44 83 LYS A O 1
ATOM 720 N N . LEU A 1 84 ? -5.616 -9.157 -0.716 1.00 97.44 84 LEU A N 1
ATOM 721 C CA . LEU A 1 84 ? -5.250 -8.953 0.690 1.00 97.44 84 LEU A CA 1
ATOM 722 C C . LEU A 1 84 ? -6.417 -8.354 1.479 1.00 97.44 84 LEU A C 1
ATOM 724 O O . LEU A 1 84 ? -6.791 -8.903 2.508 1.00 97.44 84 LEU A O 1
ATOM 728 N N . LEU A 1 85 ? -7.050 -7.303 0.953 1.00 96.94 85 LEU A N 1
ATOM 729 C CA . LEU A 1 85 ? -8.200 -6.658 1.587 1.00 96.94 85 LEU A CA 1
ATOM 730 C C . LEU A 1 85 ? -9.374 -7.627 1.785 1.00 96.94 85 LEU A C 1
ATOM 732 O O . LEU A 1 85 ? -9.979 -7.640 2.847 1.00 96.94 85 LEU A O 1
ATOM 736 N N . SER A 1 86 ? -9.658 -8.489 0.801 1.00 96.62 86 SER A N 1
ATOM 737 C CA . SER A 1 86 ? -10.733 -9.494 0.897 1.00 96.62 86 SER A CA 1
ATOM 738 C C . SER A 1 86 ? -10.521 -10.552 1.990 1.00 96.62 86 SER A C 1
ATOM 740 O O . SER A 1 86 ? -11.439 -11.307 2.297 1.00 96.62 86 SER A O 1
ATOM 742 N N . ARG A 1 87 ? -9.307 -10.636 2.542 1.00 95.88 87 ARG A N 1
ATOM 743 C CA . ARG A 1 87 ? -8.901 -11.575 3.596 1.00 95.88 87 ARG A CA 1
ATOM 744 C C . ARG A 1 87 ? -8.545 -10.869 4.899 1.00 95.88 87 ARG A C 1
ATOM 746 O O . ARG A 1 87 ? -8.109 -11.538 5.828 1.00 95.88 87 ARG A O 1
ATOM 753 N N . ALA A 1 88 ? -8.644 -9.542 4.927 1.00 96.81 88 ALA A N 1
ATOM 754 C CA . ALA A 1 88 ? -8.333 -8.762 6.107 1.00 96.81 88 ALA A CA 1
ATOM 755 C C . ALA A 1 88 ? -9.280 -9.150 7.243 1.00 96.81 88 ALA A C 1
ATOM 757 O O . ALA A 1 88 ? -10.453 -9.452 7.002 1.00 96.81 88 ALA A O 1
ATOM 758 N N . GLU A 1 89 ? -8.786 -9.105 8.474 1.00 95.31 89 GLU A N 1
ATOM 759 C CA . GLU A 1 89 ? -9.674 -9.189 9.627 1.00 95.31 89 GLU A CA 1
ATOM 760 C C . GLU A 1 89 ? -10.421 -7.858 9.747 1.00 95.31 89 GLU A C 1
ATOM 762 O O . GLU A 1 89 ? -9.844 -6.789 9.529 1.00 95.31 89 GLU A O 1
ATOM 767 N N . VAL A 1 90 ? -11.726 -7.928 10.017 1.00 95.25 90 VAL A N 1
ATOM 768 C CA . VAL A 1 90 ? -12.631 -6.778 9.933 1.00 95.25 90 VAL A CA 1
ATOM 769 C C . VAL A 1 90 ? -13.303 -6.548 11.275 1.00 95.25 90 VAL A C 1
ATOM 771 O O . VAL A 1 90 ? -13.939 -7.449 11.820 1.00 95.25 90 VAL A O 1
ATOM 774 N N . TYR A 1 91 ? -13.231 -5.316 11.766 1.00 92.56 91 TYR A N 1
ATOM 775 C CA . TYR A 1 91 ? -13.814 -4.916 13.041 1.00 92.56 91 TYR A CA 1
ATOM 776 C C . TYR A 1 91 ? -14.724 -3.712 12.857 1.00 92.56 91 TYR A C 1
ATOM 778 O O . TYR A 1 91 ? -14.359 -2.729 12.215 1.00 92.56 91 TYR A O 1
ATOM 786 N N . ASN A 1 92 ? -15.917 -3.775 13.438 1.00 90.19 92 ASN A N 1
ATOM 787 C CA . ASN A 1 92 ? -16.905 -2.710 13.338 1.00 90.19 92 ASN A CA 1
ATOM 788 C C . ASN A 1 92 ? -16.890 -1.860 14.611 1.00 90.19 92 ASN A C 1
ATOM 790 O O . ASN A 1 92 ? -16.969 -2.404 15.709 1.00 90.19 92 ASN A O 1
ATOM 794 N N . SER A 1 93 ? -16.861 -0.533 14.493 1.00 83.69 93 SER A N 1
ATOM 795 C CA . SER A 1 93 ? -16.869 0.357 15.663 1.00 83.69 93 SER A CA 1
ATOM 796 C C . SER A 1 93 ? -18.073 0.152 16.584 1.00 83.69 93 SER A C 1
ATOM 798 O O . SER A 1 93 ? -17.982 0.416 17.777 1.00 83.69 93 SER A O 1
ATOM 800 N N . ARG A 1 94 ? -19.190 -0.367 16.061 1.00 81.19 94 ARG A N 1
ATOM 801 C CA . ARG A 1 94 ? -20.391 -0.689 16.847 1.00 81.19 94 ARG A CA 1
ATOM 802 C C . ARG A 1 94 ? -20.218 -1.902 17.759 1.00 81.19 94 ARG A C 1
ATOM 804 O O . ARG A 1 94 ? -21.000 -2.062 18.688 1.00 81.19 94 ARG A O 1
ATOM 811 N N . THR A 1 95 ? -19.253 -2.774 17.470 1.00 80.12 95 THR A N 1
ATOM 812 C CA . THR A 1 95 ? -19.011 -4.014 18.225 1.00 80.12 95 THR A CA 1
ATOM 813 C C . THR A 1 95 ? -17.782 -3.935 19.122 1.00 80.12 95 THR A C 1
ATOM 815 O O . THR A 1 95 ? -17.562 -4.843 19.914 1.00 80.12 95 THR A O 1
ATOM 818 N N . ILE A 1 96 ? -16.978 -2.876 19.003 1.00 77.00 96 ILE A N 1
ATOM 819 C CA . ILE A 1 96 ? -15.756 -2.688 19.784 1.00 77.00 96 ILE A CA 1
ATOM 820 C C . ILE A 1 96 ? -16.040 -1.658 20.869 1.00 77.00 96 ILE A C 1
ATOM 822 O O . ILE A 1 96 ? -16.332 -0.501 20.567 1.00 77.00 96 ILE A O 1
ATOM 826 N N . ASP A 1 97 ? -15.888 -2.042 22.136 1.00 79.50 97 ASP A N 1
ATOM 827 C CA . ASP A 1 97 ? -15.798 -1.042 23.196 1.00 79.50 97 ASP A CA 1
ATOM 828 C C . ASP A 1 97 ? -14.409 -0.394 23.145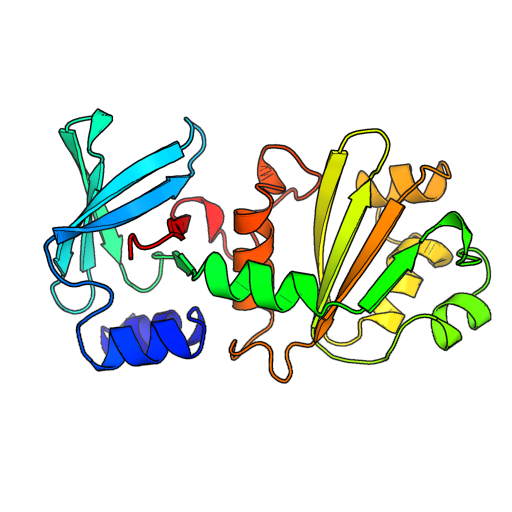 1.00 79.50 97 ASP A C 1
ATOM 830 O O . ASP A 1 97 ? -13.435 -0.907 23.698 1.00 79.50 97 ASP A O 1
ATOM 834 N N . ILE A 1 98 ? -14.323 0.726 22.430 1.00 74.12 98 ILE A N 1
ATOM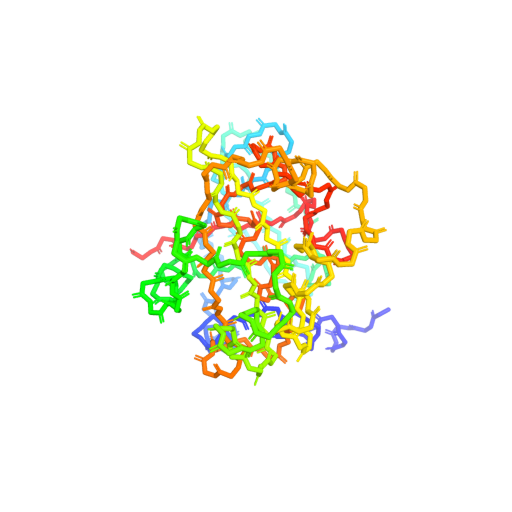 835 C CA . ILE A 1 98 ? -13.091 1.497 22.236 1.00 74.12 98 ILE A CA 1
ATOM 836 C C . ILE A 1 98 ? -12.650 2.274 23.485 1.00 74.12 98 ILE A C 1
ATOM 838 O O . ILE A 1 98 ? -11.535 2.795 23.515 1.00 74.12 98 ILE A O 1
ATOM 842 N N . ASN A 1 99 ? -13.494 2.353 24.520 1.00 72.31 99 ASN A N 1
ATOM 843 C CA . ASN A 1 99 ? -13.172 3.034 25.777 1.00 72.31 99 ASN A CA 1
ATOM 844 C C . ASN A 1 99 ? -12.585 2.083 26.832 1.00 72.31 99 ASN A C 1
ATOM 846 O O . ASN A 1 99 ? -12.141 2.539 27.885 1.00 72.31 99 ASN A O 1
ATOM 850 N N . SER A 1 100 ? -12.537 0.779 26.549 1.00 83.31 100 SER A N 1
ATOM 851 C CA . SER A 1 100 ? -11.930 -0.230 27.414 1.00 83.31 100 SER A CA 1
ATOM 852 C C . SER A 1 100 ? -10.629 -0.751 26.808 1.00 83.31 100 SER A C 1
ATOM 854 O O . SER A 1 100 ? -10.614 -1.374 25.747 1.00 83.31 100 SER A O 1
ATOM 856 N N . ILE A 1 101 ? -9.513 -0.539 27.514 1.00 81.56 101 ILE A N 1
ATOM 857 C CA . ILE A 1 101 ? -8.207 -1.078 27.106 1.00 81.56 101 ILE A CA 1
ATOM 858 C C . ILE A 1 101 ? -8.238 -2.606 26.967 1.00 81.56 101 ILE A C 1
ATOM 860 O O . ILE A 1 101 ? -7.611 -3.152 26.065 1.00 81.56 101 ILE A O 1
ATOM 864 N N . GLU A 1 102 ? -8.980 -3.287 27.839 1.00 85.62 102 GLU A N 1
ATOM 865 C CA . GLU A 1 102 ? -9.101 -4.743 27.839 1.00 85.62 102 GLU A CA 1
ATOM 866 C C . GLU A 1 102 ? -9.899 -5.226 26.625 1.00 85.62 102 GLU A C 1
ATOM 868 O O . GLU A 1 102 ? -9.514 -6.186 25.964 1.00 85.62 102 GLU A O 1
ATOM 873 N N . SER A 1 103 ? -10.964 -4.504 26.268 1.00 84.31 103 SER A N 1
ATOM 874 C CA . SER A 1 103 ? -11.718 -4.747 25.035 1.00 84.31 103 SER A CA 1
ATOM 875 C C . SER A 1 103 ? -10.822 -4.604 23.803 1.00 84.31 103 SER A C 1
ATOM 877 O O . SER A 1 103 ? -10.772 -5.512 22.977 1.00 84.31 103 SER A O 1
ATOM 879 N N . VAL A 1 104 ? -10.040 -3.521 23.705 1.00 84.06 104 VAL A N 1
ATOM 880 C CA . VAL A 1 104 ? -9.102 -3.307 22.587 1.00 84.06 104 VAL A CA 1
ATOM 881 C C . VAL A 1 104 ? -8.070 -4.438 22.507 1.00 84.06 104 VAL A C 1
ATOM 883 O O . VAL A 1 104 ? -7.862 -4.988 21.428 1.00 84.06 104 VAL A O 1
ATOM 886 N N . LYS A 1 105 ? -7.465 -4.829 23.635 1.00 84.94 105 LYS A N 1
ATOM 887 C CA . LYS A 1 105 ? -6.475 -5.919 23.691 1.00 84.94 105 LYS A CA 1
ATOM 888 C C . LYS A 1 105 ? -7.035 -7.267 23.245 1.00 84.94 105 LYS A C 1
ATOM 890 O O . LYS A 1 105 ? -6.345 -8.004 22.555 1.00 84.94 105 LYS A O 1
ATOM 895 N N . ASN A 1 106 ? -8.269 -7.576 23.630 1.00 86.88 106 ASN A N 1
ATOM 896 C CA . ASN A 1 106 ? -8.916 -8.842 23.283 1.00 86.88 106 ASN A CA 1
ATOM 897 C C . ASN A 1 106 ? -9.523 -8.841 21.873 1.00 86.88 106 ASN A C 1
ATOM 899 O O . ASN A 1 106 ? -9.809 -9.904 21.331 1.00 86.88 106 ASN A O 1
ATOM 903 N N . THR A 1 107 ? -9.733 -7.660 21.287 1.00 88.62 107 THR A N 1
ATOM 904 C CA . THR A 1 107 ? -10.316 -7.508 19.949 1.00 88.62 107 THR A CA 1
ATOM 905 C C . THR A 1 107 ? -9.258 -7.599 18.859 1.00 88.62 107 THR A C 1
ATOM 907 O O . THR A 1 107 ? -9.459 -8.312 17.879 1.00 88.62 107 THR A O 1
ATOM 910 N N . PHE A 1 108 ? -8.160 -6.849 18.990 1.00 89.81 108 PHE A N 1
ATOM 911 C CA . PHE A 1 108 ? -7.184 -6.720 17.911 1.00 89.81 108 PHE A CA 1
ATOM 912 C C . PHE A 1 108 ? -6.016 -7.688 18.097 1.00 89.81 108 PHE A C 1
ATOM 914 O O . PHE A 1 108 ? -5.419 -7.717 19.174 1.00 89.81 108 PHE A O 1
ATOM 921 N N . PRO A 1 109 ? -5.631 -8.431 17.051 1.00 87.25 109 PRO A N 1
ATOM 922 C CA . PRO A 1 109 ? -4.495 -9.325 17.103 1.00 87.25 109 PRO A CA 1
ATOM 923 C C . PRO A 1 109 ? -3.190 -8.532 17.197 1.00 87.25 109 PRO A C 1
ATOM 925 O O . PRO A 1 109 ? -3.038 -7.425 16.668 1.00 87.25 109 P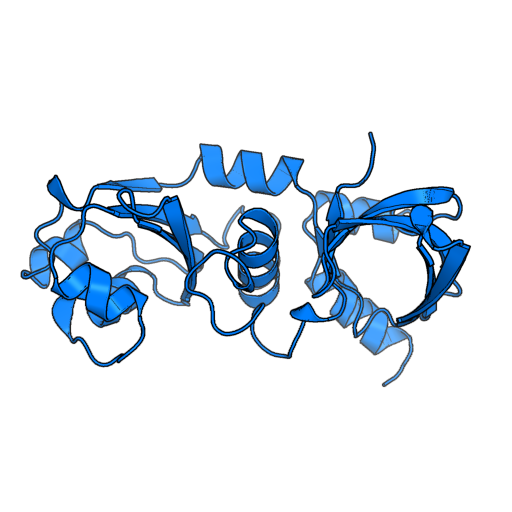RO A O 1
ATOM 928 N N . GLU A 1 110 ? -2.217 -9.141 17.862 1.00 92.69 110 GLU A N 1
ATOM 929 C CA . GLU A 1 110 ? -0.874 -8.599 17.979 1.00 92.69 110 GLU A CA 1
ATOM 930 C C . GLU A 1 110 ? -0.014 -9.133 16.830 1.00 92.69 110 GLU A C 1
ATOM 932 O O . GLU A 1 110 ? 0.420 -10.286 16.835 1.00 92.69 110 GLU A O 1
ATOM 937 N N . HIS A 1 111 ? 0.183 -8.298 15.811 1.00 95.06 111 HIS A N 1
ATOM 938 C CA . HIS A 1 111 ? 1.062 -8.583 14.684 1.00 95.06 111 HIS A CA 1
ATOM 939 C C . HIS A 1 111 ? 1.590 -7.291 14.050 1.00 95.06 111 HIS A C 1
ATOM 941 O O . HIS A 1 111 ? 0.993 -6.217 14.171 1.00 95.06 111 HIS A O 1
ATOM 947 N N . GLU A 1 112 ? 2.676 -7.432 13.291 1.00 97.50 112 GLU A N 1
ATOM 948 C CA . GLU A 1 112 ? 3.168 -6.407 12.377 1.00 97.50 112 GLU A CA 1
ATOM 949 C C . GLU A 1 112 ? 2.240 -6.323 11.156 1.00 97.50 112 GLU A C 1
ATOM 951 O O . GLU A 1 112 ? 1.859 -7.348 10.579 1.00 97.50 112 GLU A O 1
ATOM 956 N N . GLY A 1 113 ? 1.841 -5.122 10.742 1.00 97.38 113 GLY A N 1
ATOM 957 C CA . GLY A 1 113 ? 0.993 -4.962 9.564 1.00 97.38 113 GLY A CA 1
ATOM 958 C C . GLY A 1 113 ? 0.504 -3.547 9.282 1.00 97.38 113 GLY A C 1
ATOM 959 O O . GLY A 1 113 ? 1.006 -2.549 9.806 1.00 97.38 113 GLY A O 1
ATOM 960 N N . VAL A 1 114 ? -0.509 -3.482 8.425 1.00 97.06 114 VAL A N 1
ATOM 961 C CA . VAL A 1 114 ? -1.245 -2.266 8.073 1.00 97.06 114 VAL A CA 1
ATOM 962 C C . VAL A 1 114 ? -2.670 -2.366 8.602 1.00 97.06 114 VAL A C 1
ATOM 964 O O . VAL A 1 114 ? -3.287 -3.428 8.548 1.00 97.06 114 VAL A O 1
ATOM 967 N N . TYR A 1 115 ? -3.193 -1.249 9.093 1.00 95.88 115 TYR A N 1
ATOM 968 C CA . TYR A 1 115 ? -4.600 -1.076 9.422 1.00 95.88 115 TYR A CA 1
ATOM 969 C C . TYR A 1 115 ? -5.224 -0.012 8.527 1.00 95.88 115 TYR A C 1
ATOM 971 O O . TYR A 1 115 ? -4.572 0.956 8.120 1.00 95.88 115 TYR A O 1
ATOM 979 N N . ILE A 1 116 ? -6.505 -0.197 8.234 1.00 96.31 116 ILE A N 1
ATOM 980 C CA . ILE A 1 116 ? -7.298 0.691 7.391 1.00 96.31 116 ILE A CA 1
ATOM 981 C C . ILE A 1 116 ? -8.540 1.066 8.174 1.00 96.31 116 ILE A C 1
ATOM 983 O O . ILE A 1 116 ? -9.341 0.193 8.485 1.00 96.31 116 ILE A O 1
ATOM 987 N N . VAL A 1 117 ? -8.700 2.346 8.486 1.00 95.12 117 VAL A N 1
ATOM 988 C CA . VAL A 1 117 ? -9.912 2.883 9.106 1.00 95.12 117 VAL A CA 1
ATOM 989 C C . VAL A 1 117 ? -10.775 3.489 8.008 1.00 95.12 117 VAL A C 1
ATOM 991 O O . VAL A 1 117 ? -10.348 4.421 7.329 1.00 95.12 117 VAL A O 1
ATOM 994 N N . HIS A 1 118 ? -11.973 2.951 7.826 1.00 95.88 118 HIS A N 1
ATOM 995 C CA . HIS A 1 118 ? -12.981 3.428 6.884 1.00 95.88 118 HIS A CA 1
ATOM 996 C C . HIS A 1 118 ? -14.078 4.158 7.656 1.00 95.88 118 HIS A C 1
ATOM 998 O O . HIS A 1 118 ? -14.825 3.520 8.394 1.00 95.88 118 HIS A O 1
ATOM 1004 N N . ASP A 1 119 ? -14.154 5.483 7.510 1.00 93.88 119 ASP A N 1
ATOM 1005 C CA . ASP A 1 119 ? -15.280 6.288 8.002 1.00 93.88 119 ASP A CA 1
ATOM 1006 C C . ASP A 1 119 ? -16.495 6.037 7.103 1.00 93.88 119 ASP A C 1
ATOM 1008 O O . ASP A 1 119 ? -16.485 6.387 5.922 1.00 93.88 119 ASP A O 1
ATOM 1012 N N . LEU A 1 120 ? -17.545 5.447 7.674 1.00 93.88 120 LEU A N 1
ATOM 1013 C CA . LEU A 1 120 ? -18.752 5.072 6.941 1.00 93.88 120 LEU A CA 1
ATOM 1014 C C . LEU A 1 120 ? -19.660 6.261 6.608 1.00 93.88 120 LEU A C 1
ATOM 1016 O O . LEU A 1 120 ? -20.527 6.128 5.748 1.00 93.88 120 LEU A O 1
ATOM 1020 N N . GLU A 1 121 ? -19.504 7.405 7.277 1.00 92.75 121 GLU A N 1
ATOM 1021 C CA . GLU A 1 121 ? -20.294 8.606 6.976 1.00 92.75 121 GLU A CA 1
ATOM 1022 C C . GLU A 1 121 ? -19.726 9.378 5.792 1.00 92.75 121 GLU A C 1
ATOM 1024 O O . GLU A 1 121 ? -20.475 9.846 4.937 1.00 92.75 121 GLU A O 1
ATOM 1029 N N . SER A 1 122 ? -18.403 9.555 5.764 1.00 93.00 122 SER A N 1
ATOM 1030 C CA . SER A 1 122 ? -17.730 10.360 4.740 1.00 93.00 122 SER A CA 1
ATOM 1031 C C . SER A 1 122 ? -17.133 9.541 3.595 1.00 93.00 122 SER A C 1
ATOM 1033 O O . SER A 1 122 ? -16.625 10.128 2.642 1.00 93.00 122 SER A O 1
ATOM 1035 N N . ASP A 1 123 ? -17.192 8.209 3.692 1.00 94.56 123 ASP A N 1
ATOM 1036 C CA . ASP A 1 123 ? -16.555 7.247 2.783 1.00 94.56 123 ASP A CA 1
ATOM 1037 C C . ASP A 1 123 ? -15.034 7.462 2.632 1.00 94.56 123 ASP A C 1
ATOM 1039 O O . ASP A 1 123 ? -14.405 7.166 1.613 1.00 94.56 123 ASP A O 1
ATOM 1043 N N . LYS A 1 124 ? -14.410 8.011 3.679 1.00 94.69 124 LYS A N 1
ATOM 1044 C CA . LYS A 1 124 ? -12.981 8.325 3.713 1.00 94.69 124 LYS A CA 1
ATOM 1045 C C . LYS A 1 124 ? -12.184 7.228 4.390 1.00 94.69 124 LYS A C 1
ATOM 1047 O O . LYS A 1 124 ? -12.638 6.577 5.328 1.00 94.69 124 LYS A O 1
ATOM 1052 N N . HIS A 1 125 ? -10.943 7.083 3.944 1.00 94.50 125 HIS A N 1
ATOM 1053 C CA . HIS A 1 125 ? -10.030 6.063 4.438 1.00 94.50 125 HIS A CA 1
ATOM 1054 C C . HIS A 1 125 ? -8.818 6.699 5.129 1.00 94.50 125 HIS A C 1
ATOM 1056 O O . HIS A 1 125 ? -8.305 7.731 4.691 1.00 94.50 125 HIS A O 1
ATOM 1062 N N . TYR A 1 126 ? -8.340 6.062 6.194 1.00 94.62 126 TYR A N 1
ATOM 1063 C CA . TYR A 1 126 ? -7.031 6.293 6.798 1.00 94.62 126 TYR A CA 1
ATOM 1064 C C . TYR A 1 126 ? -6.253 4.985 6.805 1.00 94.62 126 TYR A C 1
ATOM 1066 O O . TYR A 1 126 ? -6.751 3.973 7.289 1.00 94.62 126 TYR A O 1
ATOM 1074 N N . ILE A 1 127 ? -5.034 5.006 6.288 1.00 94.44 127 ILE A N 1
ATOM 1075 C CA . ILE A 1 127 ? -4.142 3.854 6.261 1.00 94.44 127 ILE A CA 1
ATOM 1076 C C . ILE A 1 127 ? -2.972 4.165 7.183 1.00 94.44 127 ILE A C 1
ATOM 1078 O O . ILE A 1 127 ? -2.330 5.209 7.044 1.00 94.44 127 ILE A O 1
ATOM 1082 N N . GLY A 1 128 ? -2.649 3.248 8.082 1.00 93.69 128 GLY A N 1
ATOM 1083 C CA . GLY A 1 128 ? -1.424 3.330 8.860 1.00 93.69 128 GLY A CA 1
ATOM 1084 C C . GLY A 1 128 ? -0.764 1.972 9.008 1.00 93.69 128 GLY A C 1
ATOM 1085 O O . GLY A 1 128 ? -1.388 0.930 8.840 1.00 93.69 128 GLY A O 1
ATOM 1086 N N . LYS A 1 129 ? 0.523 1.986 9.334 1.00 94.75 129 LYS A N 1
ATOM 1087 C CA . LYS A 1 129 ? 1.291 0.789 9.696 1.00 94.75 129 LYS A CA 1
ATOM 1088 C C . LYS A 1 129 ? 1.573 0.727 11.191 1.00 94.75 129 LYS A C 1
ATOM 1090 O O . LYS A 1 129 ? 1.626 1.764 11.859 1.00 94.75 129 LYS A O 1
ATOM 1095 N N . ALA A 1 130 ? 1.829 -0.474 11.684 1.00 95.12 130 ALA A N 1
ATOM 1096 C CA . ALA A 1 130 ? 2.375 -0.697 13.010 1.00 95.12 130 ALA A CA 1
ATOM 1097 C C . ALA A 1 130 ? 3.205 -1.982 13.038 1.00 95.12 130 ALA A C 1
ATOM 1099 O O . ALA A 1 130 ? 2.835 -2.972 12.412 1.00 95.12 130 ALA A O 1
ATOM 1100 N N . GLU A 1 131 ? 4.284 -1.975 13.819 1.00 96.12 131 GLU A N 1
ATOM 1101 C CA . GLU A 1 131 ? 4.944 -3.213 14.271 1.00 96.12 131 GLU A CA 1
ATOM 1102 C C . GLU A 1 131 ? 4.030 -4.001 15.217 1.00 96.12 131 GLU A C 1
ATOM 1104 O O . GLU A 1 131 ? 4.108 -5.221 15.290 1.00 96.12 131 GLU A O 1
ATOM 1109 N N . HIS A 1 132 ? 3.123 -3.277 15.882 1.00 95.38 132 HIS A N 1
ATOM 1110 C CA . HIS A 1 132 ? 2.182 -3.806 16.846 1.00 95.38 132 HIS A CA 1
ATOM 1111 C C . HIS A 1 132 ? 0.784 -3.207 16.653 1.00 95.38 132 HIS A C 1
ATOM 1113 O O . HIS A 1 132 ? 0.484 -2.116 17.158 1.00 95.38 132 HIS A O 1
ATOM 1119 N N . ILE A 1 133 ? -0.074 -3.881 15.882 1.00 94.50 133 ILE A N 1
ATOM 1120 C CA . ILE A 1 133 ? -1.409 -3.367 15.528 1.00 94.50 133 ILE A CA 1
ATOM 1121 C C . ILE A 1 133 ? -2.262 -3.096 16.765 1.00 94.50 133 ILE A C 1
ATOM 1123 O O . ILE A 1 133 ? -2.813 -2.002 16.885 1.00 94.50 133 ILE A O 1
ATOM 1127 N N . MET A 1 134 ? -2.322 -4.026 17.717 1.00 92.56 134 MET A N 1
ATOM 1128 C CA . MET A 1 134 ? -3.112 -3.849 18.935 1.00 92.56 134 MET A CA 1
ATOM 1129 C C . MET A 1 134 ? -2.655 -2.621 19.742 1.00 92.56 134 MET A C 1
ATOM 1131 O O . MET A 1 134 ? -3.488 -1.807 20.156 1.00 92.56 134 MET A O 1
ATOM 1135 N N . TRP A 1 135 ? -1.343 -2.408 19.903 1.00 90.75 135 TRP A N 1
ATOM 1136 C CA . TRP A 1 135 ? -0.822 -1.219 20.593 1.00 90.75 135 TRP A CA 1
ATOM 1137 C C . TRP A 1 135 ? -1.153 0.065 19.835 1.00 90.75 135 TRP A C 1
ATOM 1139 O O . TRP A 1 135 ? -1.497 1.079 20.447 1.00 90.75 135 TRP A O 1
ATOM 1149 N N . ARG A 1 136 ? -1.133 0.016 18.503 1.00 91.50 136 ARG A N 1
ATOM 1150 C CA . ARG A 1 136 ? -1.502 1.164 17.680 1.00 91.50 136 ARG A CA 1
ATOM 1151 C C . ARG A 1 136 ? -2.991 1.492 17.767 1.00 91.50 136 ARG A C 1
ATOM 1153 O O . ARG A 1 136 ? -3.343 2.670 17.803 1.00 91.50 136 ARG A O 1
ATOM 1160 N N . MET A 1 137 ? -3.858 0.484 17.846 1.00 89.94 137 MET A N 1
ATOM 1161 C CA . MET A 1 137 ? -5.294 0.686 18.062 1.00 89.94 137 MET A CA 1
ATOM 1162 C C . MET A 1 137 ? -5.532 1.315 19.435 1.00 89.94 137 MET A C 1
ATOM 1164 O O . MET A 1 137 ? -6.252 2.306 19.539 1.00 89.94 137 MET A O 1
ATOM 1168 N N . LYS A 1 138 ? -4.843 0.835 20.476 1.00 87.50 138 LYS A N 1
ATOM 1169 C CA . LYS A 1 138 ? -4.879 1.462 21.803 1.00 87.50 138 LYS A CA 1
ATOM 1170 C C . LYS A 1 138 ? -4.493 2.948 21.745 1.00 87.50 138 LYS A C 1
ATOM 1172 O O . LYS A 1 138 ? -5.170 3.769 22.361 1.00 87.50 138 LYS A O 1
ATOM 1177 N N . ASP A 1 139 ? -3.445 3.310 21.007 1.00 87.75 139 ASP A N 1
ATOM 1178 C CA . ASP A 1 139 ? -3.028 4.712 20.881 1.00 87.75 139 ASP A CA 1
ATOM 1179 C C . ASP A 1 139 ? -4.095 5.602 20.216 1.00 87.75 139 ASP A C 1
ATOM 1181 O O . ASP A 1 139 ? -4.319 6.725 20.674 1.00 87.75 139 ASP A O 1
ATOM 1185 N N . HIS A 1 140 ? -4.754 5.109 19.161 1.00 84.81 140 HIS A N 1
ATOM 1186 C CA . HIS A 1 140 ? -5.811 5.831 18.439 1.00 84.81 140 HIS A CA 1
ATOM 1187 C C . HIS A 1 140 ? -7.096 5.975 19.267 1.00 84.81 140 HIS A C 1
ATOM 1189 O O . HIS A 1 140 ? -7.653 7.067 19.384 1.00 84.81 140 HIS A O 1
ATOM 1195 N N . PHE A 1 141 ? -7.562 4.875 19.859 1.00 80.69 141 PHE A N 1
ATOM 1196 C CA . PHE A 1 141 ? -8.874 4.800 20.504 1.00 80.69 141 PHE A CA 1
ATOM 1197 C C . PHE A 1 141 ? -8.859 5.267 21.961 1.00 80.69 141 PHE A C 1
ATOM 1199 O O . PHE A 1 141 ? -9.753 6.000 22.394 1.00 80.69 141 PHE A O 1
ATOM 1206 N N . PHE A 1 142 ? -7.833 4.862 22.710 1.00 77.81 142 PHE A N 1
ATOM 1207 C CA . PHE A 1 142 ? -7.809 4.994 24.163 1.00 77.81 142 PHE A CA 1
ATOM 1208 C C . PHE A 1 142 ? -6.855 6.090 24.639 1.00 77.81 142 PHE A C 1
ATOM 1210 O O . PHE A 1 142 ? -7.299 7.042 25.277 1.00 77.81 142 PHE A O 1
ATOM 1217 N N . ASP A 1 143 ? -5.559 5.998 24.311 1.00 74.56 143 ASP A N 1
ATOM 1218 C CA . ASP A 1 143 ? -4.572 6.963 24.826 1.00 74.56 143 ASP A CA 1
ATOM 1219 C C . ASP A 1 143 ? -4.728 8.350 24.166 1.00 74.56 143 ASP A C 1
ATOM 1221 O O . ASP A 1 143 ? -4.260 9.344 24.720 1.00 74.56 143 ASP A O 1
ATOM 1225 N N . ARG A 1 144 ? -5.372 8.427 22.987 1.00 71.25 144 ARG A N 1
ATOM 1226 C CA . ARG A 1 144 ? -5.711 9.666 22.253 1.00 71.25 144 ARG A CA 1
ATOM 1227 C C . ARG A 1 144 ? -4.526 10.627 22.089 1.00 71.25 144 ARG A C 1
ATOM 1229 O O . ARG A 1 144 ? -4.693 11.843 22.031 1.00 71.25 144 ARG A O 1
ATOM 1236 N N . LYS A 1 145 ? -3.308 10.082 21.998 1.00 68.44 145 LYS A N 1
ATOM 1237 C CA . LYS A 1 145 ? -2.058 10.864 21.918 1.00 68.44 145 LYS A CA 1
ATOM 1238 C C . LYS A 1 145 ? -1.935 11.658 20.622 1.00 68.44 145 LYS A C 1
ATOM 1240 O O . LYS A 1 145 ? -1.148 12.596 20.546 1.00 68.44 145 LYS A O 1
ATOM 1245 N N . SER A 1 146 ? -2.656 11.238 19.589 1.00 68.00 146 SER A N 1
ATOM 1246 C CA . SER A 1 146 ? -2.598 11.828 18.261 1.00 68.00 146 SER A CA 1
ATOM 1247 C C . SER A 1 146 ? -3.776 12.780 18.042 1.00 68.00 146 SER A C 1
ATOM 1249 O O . SER A 1 146 ? -4.905 12.525 18.454 1.00 68.00 146 SER A O 1
ATOM 1251 N N . THR A 1 147 ? -3.493 13.914 17.402 1.00 73.44 147 THR A N 1
ATOM 1252 C CA . THR A 1 147 ? -4.461 14.980 17.095 1.00 73.44 147 THR A CA 1
ATOM 1253 C C . THR A 1 147 ? -4.946 14.921 15.646 1.00 73.44 147 THR A C 1
ATOM 1255 O O . THR A 1 147 ? -5.475 15.910 15.121 1.00 73.44 147 THR A O 1
ATOM 1258 N N . SER A 1 148 ? -4.741 13.776 14.987 1.00 81.25 148 SER A N 1
ATOM 1259 C CA . SER A 1 148 ? -5.084 13.593 13.582 1.00 81.25 148 SER A CA 1
ATOM 1260 C C . SER A 1 148 ? -6.594 13.717 13.363 1.00 81.25 148 SER A C 1
ATOM 1262 O O . SER A 1 148 ? -7.401 13.543 14.278 1.00 81.25 148 SER A O 1
ATOM 1264 N N . GLU A 1 149 ? -7.001 14.049 12.140 1.00 84.38 149 GLU A N 1
ATOM 1265 C CA . GLU A 1 149 ? -8.422 14.204 11.818 1.00 84.38 149 GLU A CA 1
ATOM 1266 C C . GLU A 1 149 ? -9.207 12.899 12.020 1.00 84.38 149 GLU A C 1
ATOM 1268 O O . GLU A 1 149 ? -10.342 12.939 12.500 1.00 84.38 149 GLU A O 1
ATOM 1273 N N . ILE A 1 150 ? -8.582 11.745 11.752 1.00 84.62 150 ILE A N 1
ATOM 1274 C CA . ILE A 1 150 ? -9.210 10.446 12.001 1.00 84.62 150 ILE A CA 1
ATOM 1275 C C . ILE A 1 150 ? -9.410 10.193 13.501 1.00 84.62 150 ILE A C 1
ATOM 1277 O O . ILE A 1 150 ? -10.472 9.715 13.890 1.00 84.62 150 ILE A O 1
ATOM 1281 N N . ASP A 1 151 ? -8.474 10.610 14.362 1.00 84.38 151 ASP A N 1
ATOM 1282 C CA . ASP A 1 151 ? -8.636 10.485 15.820 1.00 84.38 151 ASP A CA 1
ATOM 1283 C C . ASP A 1 151 ? -9.817 11.302 16.326 1.00 84.38 151 ASP A C 1
ATOM 1285 O O . ASP A 1 151 ? -10.581 10.840 17.168 1.00 84.38 151 ASP A O 1
ATOM 1289 N N . LYS A 1 152 ? -10.008 12.506 15.779 1.00 84.69 152 LYS A N 1
ATOM 1290 C CA . LYS A 1 152 ? -11.167 13.346 16.105 1.00 84.69 152 LYS A CA 1
ATOM 1291 C C . LYS A 1 152 ? -12.470 12.693 15.653 1.00 84.69 152 LYS A C 1
ATOM 1293 O O . LYS A 1 152 ? -13.448 12.717 16.391 1.00 84.69 152 LYS A O 1
ATOM 1298 N N . CYS A 1 153 ? -12.491 12.088 14.465 1.00 84.62 153 CYS A N 1
ATOM 1299 C CA . CYS A 1 153 ? -13.658 11.356 13.966 1.00 84.62 153 CYS A CA 1
ATOM 1300 C C . CYS A 1 153 ? -14.012 10.173 14.878 1.00 84.62 153 CYS A C 1
ATOM 1302 O O . CYS A 1 153 ? -15.169 10.024 15.270 1.00 84.62 153 CYS A O 1
ATOM 1304 N N . ILE A 1 154 ? -13.004 9.396 15.276 1.00 83.50 154 ILE A N 1
ATOM 1305 C CA . ILE A 1 154 ? -13.130 8.289 16.228 1.00 83.50 154 ILE A CA 1
ATOM 1306 C C . ILE A 1 154 ? -13.673 8.786 17.578 1.00 83.50 154 ILE A C 1
ATOM 1308 O O . ILE A 1 154 ? -14.638 8.231 18.098 1.00 83.50 154 ILE A O 1
ATOM 1312 N N . GLN A 1 155 ? -13.092 9.853 18.135 1.00 81.06 155 GLN A N 1
ATOM 1313 C CA . GLN A 1 155 ? -13.496 10.429 19.426 1.00 81.06 155 GLN A CA 1
ATOM 1314 C C . GLN A 1 155 ? -14.926 10.976 19.413 1.00 81.06 155 GLN A C 1
ATOM 1316 O O . GLN A 1 155 ? -15.614 10.912 20.428 1.00 81.06 155 GLN A O 1
ATOM 1321 N N . ASN A 1 156 ? -15.383 11.474 18.264 1.00 83.38 156 ASN A N 1
ATOM 1322 C CA . ASN A 1 156 ? -16.746 11.960 18.076 1.00 83.38 156 ASN A CA 1
ATOM 1323 C C . ASN A 1 156 ? -17.770 10.828 17.871 1.00 83.38 156 ASN A C 1
ATOM 1325 O O . ASN A 1 156 ? -18.938 11.112 17.618 1.00 83.38 156 ASN A O 1
ATOM 1329 N N . GLY A 1 157 ? -17.358 9.559 17.971 1.00 80.12 157 GLY A N 1
ATOM 1330 C CA . GLY A 1 157 ? -18.258 8.409 17.889 1.00 80.12 157 GLY A CA 1
ATOM 1331 C C . GLY A 1 157 ? -18.766 8.114 16.479 1.00 80.12 157 GLY A C 1
ATOM 1332 O O . GLY A 1 157 ? -19.793 7.450 16.334 1.00 80.12 157 GLY A O 1
ATOM 1333 N N . LYS A 1 158 ? -18.070 8.594 15.440 1.00 86.88 158 LYS A N 1
ATOM 1334 C CA . LYS A 1 158 ? -18.439 8.279 14.058 1.00 86.88 158 LYS A CA 1
ATOM 1335 C C . LYS A 1 158 ? -18.383 6.769 13.800 1.00 86.88 158 LYS A C 1
ATOM 1337 O O . LYS A 1 158 ? -17.512 6.084 14.344 1.00 86.88 158 LYS A O 1
ATOM 1342 N N . PRO A 1 159 ? -19.280 6.221 12.966 1.00 91.00 159 PRO A N 1
ATOM 1343 C CA . PRO A 1 159 ? -19.237 4.817 12.598 1.00 91.00 159 PRO A CA 1
ATOM 1344 C C . PRO A 1 159 ? -18.044 4.540 11.673 1.00 91.00 159 PRO A C 1
ATOM 1346 O O . PRO A 1 159 ? -17.880 5.193 10.645 1.00 91.00 159 PRO A O 1
ATOM 1349 N N . PHE A 1 160 ? -17.232 3.539 12.011 1.00 91.56 160 PHE A N 1
ATOM 1350 C CA . PHE A 1 160 ? -16.093 3.131 11.194 1.00 91.56 160 PHE A CA 1
ATOM 1351 C C . PHE A 1 160 ? -15.941 1.611 11.128 1.00 91.56 160 PHE A C 1
ATOM 1353 O O . PHE A 1 160 ? -16.410 0.872 11.999 1.00 91.56 160 PHE A O 1
ATOM 1360 N N . ILE A 1 161 ? -15.250 1.153 10.089 1.00 94.12 161 ILE A N 1
ATOM 1361 C CA . ILE A 1 161 ? -14.755 -0.219 9.959 1.00 94.12 161 ILE A CA 1
ATOM 1362 C C . ILE A 1 161 ? -13.231 -0.183 9.980 1.00 94.12 161 ILE A C 1
ATOM 1364 O O . ILE A 1 161 ? -12.621 0.684 9.357 1.00 94.12 161 ILE A O 1
ATOM 1368 N N . ILE A 1 162 ? -12.618 -1.123 10.691 1.00 94.38 162 ILE A N 1
ATOM 1369 C CA . ILE A 1 162 ? -11.172 -1.323 10.695 1.00 94.38 162 ILE A CA 1
ATOM 1370 C C . ILE A 1 162 ? -10.868 -2.623 9.975 1.00 94.38 162 ILE A C 1
ATOM 1372 O O . ILE A 1 162 ? -11.419 -3.662 10.327 1.00 94.38 162 ILE A O 1
ATOM 1376 N N . TYR A 1 163 ? -9.960 -2.561 9.013 1.00 96.75 163 TYR A N 1
ATOM 1377 C CA . TYR A 1 163 ? -9.350 -3.732 8.397 1.00 96.75 163 TYR A CA 1
ATOM 1378 C C . TYR A 1 163 ? -7.928 -3.867 8.925 1.00 96.75 163 TYR A C 1
ATOM 1380 O O . TYR A 1 163 ? -7.201 -2.873 8.928 1.00 96.75 163 TYR A O 1
ATOM 1388 N N . THR A 1 164 ? -7.507 -5.062 9.327 1.00 96.81 164 THR A N 1
ATOM 1389 C CA . THR A 1 164 ? -6.105 -5.352 9.664 1.00 96.81 164 THR A CA 1
ATOM 1390 C C . THR A 1 164 ? -5.529 -6.352 8.671 1.00 96.81 164 THR A C 1
ATOM 1392 O O . THR A 1 164 ? -6.160 -7.337 8.282 1.00 96.81 164 THR A O 1
ATOM 1395 N N . ILE A 1 165 ? -4.326 -6.051 8.189 1.00 97.75 165 ILE A N 1
ATOM 1396 C CA . ILE A 1 165 ? -3.625 -6.833 7.173 1.00 97.75 165 ILE A CA 1
ATOM 1397 C C . ILE A 1 165 ? -2.211 -7.089 7.697 1.00 97.75 165 ILE A C 1
ATOM 1399 O O . ILE A 1 165 ? -1.411 -6.147 7.763 1.00 97.75 165 ILE A O 1
ATOM 1403 N N . PRO A 1 166 ? -1.886 -8.333 8.086 1.00 97.62 166 PRO A N 1
ATOM 1404 C CA . PRO A 1 166 ? -0.544 -8.689 8.526 1.00 97.62 166 PRO A CA 1
ATOM 1405 C C . PRO A 1 166 ? 0.500 -8.441 7.436 1.00 97.62 166 PRO A C 1
ATOM 1407 O O . PRO A 1 166 ? 0.215 -8.605 6.251 1.00 97.62 166 PRO A O 1
ATOM 1410 N N . LEU A 1 167 ? 1.725 -8.069 7.823 1.00 97.81 167 LEU A N 1
ATOM 1411 C CA . LEU A 1 167 ? 2.861 -8.055 6.896 1.00 97.81 167 LEU A CA 1
ATOM 1412 C C . LEU A 1 167 ? 3.234 -9.486 6.491 1.00 97.81 167 LEU A C 1
ATOM 1414 O O . LEU A 1 167 ? 3.539 -9.738 5.321 1.00 97.81 167 LEU A O 1
ATOM 1418 N N . ALA A 1 168 ? 3.174 -10.414 7.449 1.00 96.56 168 ALA A N 1
ATOM 1419 C CA . ALA A 1 168 ? 3.319 -11.839 7.194 1.00 96.56 168 ALA A CA 1
ATOM 1420 C C . ALA A 1 168 ? 2.312 -12.284 6.124 1.00 96.56 168 ALA A C 1
ATOM 1422 O O . ALA A 1 168 ? 1.153 -11.880 6.140 1.00 96.56 168 ALA A O 1
ATOM 1423 N N . ASP A 1 169 ? 2.785 -13.059 5.147 1.00 94.88 169 ASP A N 1
ATOM 1424 C CA . ASP A 1 169 ? 1.996 -13.566 4.015 1.00 94.88 169 ASP A CA 1
ATOM 1425 C C . ASP A 1 169 ? 1.334 -12.505 3.111 1.00 94.88 169 ASP A C 1
ATOM 1427 O O . ASP A 1 169 ? 0.660 -12.847 2.134 1.00 94.88 169 ASP A O 1
ATOM 1431 N N . SER A 1 170 ? 1.604 -11.213 3.332 1.00 96.62 170 SER A N 1
ATOM 1432 C CA . SER A 1 170 ? 1.150 -10.132 2.447 1.00 96.62 170 SER A CA 1
ATOM 1433 C C . SER A 1 170 ? 1.848 -10.137 1.091 1.00 96.62 170 SER A C 1
ATOM 1435 O O . SER A 1 170 ? 1.415 -9.450 0.174 1.00 96.62 170 SER A O 1
ATOM 1437 N N . GLY A 1 171 ? 2.964 -10.855 0.951 1.00 96.25 171 GLY A N 1
ATOM 1438 C CA . GLY A 1 171 ? 3.831 -10.798 -0.226 1.00 96.25 171 GLY A CA 1
ATOM 1439 C C . GLY A 1 171 ? 4.725 -9.555 -0.298 1.00 96.25 171 GLY A C 1
ATOM 1440 O O . GLY A 1 171 ? 5.536 -9.482 -1.216 1.00 96.25 171 GLY A O 1
ATOM 1441 N N . TYR A 1 172 ? 4.619 -8.617 0.648 1.00 95.88 172 TYR A N 1
ATOM 1442 C CA . TYR A 1 172 ? 5.550 -7.500 0.816 1.00 95.88 172 TYR A CA 1
ATOM 1443 C C . TYR A 1 172 ? 6.634 -7.843 1.838 1.00 95.88 172 TYR A C 1
ATOM 1445 O O . TYR A 1 172 ? 6.415 -8.629 2.755 1.00 95.88 172 TYR A O 1
ATOM 1453 N N . SER A 1 173 ? 7.811 -7.228 1.700 1.00 93.94 173 SER A N 1
ATOM 1454 C CA . SER A 1 173 ? 8.955 -7.491 2.585 1.00 93.94 173 SER A CA 1
ATOM 1455 C C . SER A 1 173 ? 9.154 -6.446 3.689 1.00 93.94 173 SER A C 1
ATOM 1457 O O . SER A 1 173 ? 10.127 -6.537 4.432 1.00 93.94 173 SER A O 1
ATOM 1459 N N . ASN A 1 174 ? 8.335 -5.391 3.730 1.00 92.75 174 ASN A N 1
ATOM 1460 C CA . ASN A 1 174 ? 8.383 -4.351 4.760 1.00 92.75 174 ASN A CA 1
ATOM 1461 C C . ASN A 1 174 ? 7.065 -3.566 4.833 1.00 92.75 174 ASN A C 1
ATOM 1463 O O . ASN A 1 174 ? 6.365 -3.409 3.828 1.00 92.75 174 ASN A O 1
ATOM 1467 N N . LEU A 1 175 ? 6.788 -3.003 6.011 1.00 93.81 175 LEU A N 1
ATOM 1468 C CA . LEU A 1 175 ? 5.594 -2.200 6.283 1.00 93.81 175 LEU A CA 1
ATOM 1469 C C . LEU A 1 175 ? 5.439 -0.976 5.387 1.00 93.81 175 LEU A C 1
ATOM 1471 O O . LEU A 1 175 ? 4.324 -0.636 5.006 1.00 93.81 175 LEU A O 1
ATOM 1475 N N . TYR A 1 176 ? 6.536 -0.290 5.069 1.00 90.25 176 TYR A N 1
ATOM 1476 C CA . TYR A 1 176 ? 6.480 0.966 4.321 1.00 90.25 176 TYR A CA 1
ATOM 1477 C C . TYR A 1 176 ? 5.920 0.763 2.917 1.00 90.25 176 TYR A C 1
ATOM 1479 O O . TYR A 1 176 ? 5.091 1.549 2.457 1.00 90.25 176 TYR A O 1
ATOM 1487 N N . ALA A 1 177 ? 6.351 -0.305 2.248 1.00 90.25 177 ALA A N 1
ATOM 1488 C CA . ALA A 1 177 ? 5.857 -0.673 0.932 1.00 90.25 177 ALA A CA 1
ATOM 1489 C C . ALA A 1 177 ? 4.369 -1.048 0.976 1.00 90.25 177 ALA A C 1
ATOM 1491 O O . ALA A 1 177 ? 3.596 -0.545 0.160 1.00 90.25 177 ALA A O 1
ATOM 1492 N N . LEU A 1 178 ? 3.963 -1.859 1.960 1.00 94.31 178 LEU A N 1
ATOM 1493 C CA . LEU A 1 178 ? 2.572 -2.276 2.143 1.00 94.31 178 LEU A CA 1
ATOM 1494 C C . LEU A 1 178 ? 1.646 -1.080 2.434 1.00 94.31 178 LEU A C 1
ATOM 1496 O O . LEU A 1 178 ? 0.615 -0.922 1.783 1.00 94.31 178 LEU A O 1
ATOM 1500 N N . GLU A 1 179 ? 2.036 -0.199 3.359 1.00 93.62 179 GLU A N 1
ATOM 1501 C CA . GLU A 1 179 ? 1.300 1.024 3.718 1.00 93.62 179 GLU A CA 1
ATOM 1502 C C . GLU A 1 179 ? 1.138 1.947 2.510 1.00 93.62 179 GLU A C 1
ATOM 1504 O O . GLU A 1 179 ? 0.030 2.367 2.185 1.00 93.62 179 GLU A O 1
ATOM 1509 N N . THR A 1 180 ? 2.240 2.225 1.809 1.00 89.00 180 THR A N 1
ATOM 1510 C CA . THR A 1 180 ? 2.239 3.084 0.617 1.00 89.00 180 THR A CA 1
ATOM 1511 C C . THR A 1 180 ? 1.308 2.531 -0.459 1.00 89.00 180 THR A C 1
ATOM 1513 O O . THR A 1 180 ? 0.551 3.284 -1.074 1.00 89.00 180 THR A O 1
ATOM 1516 N N . ALA A 1 181 ? 1.336 1.214 -0.672 1.00 89.94 181 ALA A N 1
ATOM 1517 C CA . ALA A 1 181 ? 0.487 0.548 -1.646 1.00 89.94 181 ALA A CA 1
ATOM 1518 C C . ALA A 1 181 ? -1.004 0.691 -1.292 1.00 89.94 181 ALA A C 1
ATOM 1520 O O . ALA A 1 181 ? -1.810 0.991 -2.172 1.00 89.94 181 ALA A O 1
ATOM 1521 N N . PHE A 1 182 ? -1.378 0.563 -0.013 1.00 92.81 182 PHE A N 1
ATOM 1522 C CA . PHE A 1 182 ? -2.764 0.759 0.425 1.00 92.81 182 PHE A CA 1
ATOM 1523 C C . PHE A 1 182 ? -3.216 2.221 0.429 1.00 92.81 182 PHE A C 1
ATOM 1525 O O . PHE A 1 182 ? -4.352 2.486 0.036 1.00 92.81 182 PHE A O 1
ATOM 1532 N N . ILE A 1 183 ? -2.348 3.176 0.783 1.00 88.81 183 ILE A N 1
ATOM 1533 C CA . ILE A 1 183 ? -2.661 4.610 0.651 1.00 88.81 183 ILE A CA 1
ATOM 1534 C C . ILE A 1 183 ? -3.021 4.935 -0.800 1.00 88.81 183 ILE A C 1
ATOM 1536 O O . ILE A 1 183 ? -4.017 5.607 -1.059 1.00 88.81 183 ILE A O 1
ATOM 1540 N N . ALA A 1 184 ? -2.239 4.421 -1.750 1.00 85.06 184 ALA A N 1
ATOM 1541 C CA . ALA A 1 184 ? -2.502 4.622 -3.166 1.00 85.06 184 ALA A CA 1
ATOM 1542 C C . ALA A 1 184 ? -3.729 3.835 -3.662 1.00 85.06 184 ALA A C 1
ATOM 1544 O O . ALA A 1 184 ? -4.493 4.348 -4.470 1.00 85.06 184 ALA A O 1
ATOM 1545 N N . TYR A 1 185 ? -3.976 2.620 -3.162 1.00 88.44 185 TYR A N 1
ATOM 1546 C CA . TYR A 1 185 ? -5.169 1.837 -3.514 1.00 88.44 185 TYR A CA 1
ATOM 1547 C C . TYR A 1 185 ? -6.479 2.559 -3.166 1.00 88.44 185 TYR A C 1
ATOM 1549 O O . TYR A 1 185 ? -7.417 2.532 -3.963 1.00 88.44 185 TYR A O 1
ATOM 1557 N N . PHE A 1 186 ? -6.533 3.193 -1.991 1.00 88.75 186 PHE A N 1
ATOM 1558 C CA . PHE A 1 186 ? -7.702 3.933 -1.503 1.00 88.75 186 PHE A CA 1
ATOM 1559 C C . PHE A 1 186 ? -7.688 5.422 -1.852 1.00 88.75 186 PHE A C 1
ATOM 1561 O O . PHE A 1 186 ? -8.637 6.130 -1.526 1.00 88.75 186 PHE A O 1
ATOM 1568 N N . ASN A 1 187 ? -6.614 5.909 -2.473 1.00 85.50 187 ASN A N 1
ATOM 1569 C CA . ASN A 1 187 ? -6.370 7.331 -2.689 1.00 85.50 187 ASN A CA 1
ATOM 1570 C C . ASN A 1 187 ? -6.502 8.191 -1.408 1.00 85.50 187 ASN A C 1
ATOM 1572 O O . ASN A 1 187 ? -6.929 9.348 -1.421 1.00 85.50 187 ASN A O 1
ATOM 1576 N N . SER A 1 188 ? -6.122 7.635 -0.257 1.00 87.62 188 SER A N 1
ATOM 1577 C CA . SER A 1 188 ? -6.445 8.226 1.046 1.00 87.62 188 SER A CA 1
ATOM 1578 C C . SER A 1 188 ? -5.697 9.524 1.360 1.00 87.62 188 SER A C 1
ATOM 1580 O O . SER A 1 188 ? -6.010 10.184 2.347 1.00 87.62 188 SER A O 1
ATOM 1582 N N . TYR A 1 189 ? -4.718 9.903 0.538 1.00 85.31 189 TYR A N 1
ATOM 1583 C CA . TYR A 1 189 ? -4.043 11.194 0.644 1.00 85.31 189 TYR A CA 1
ATOM 1584 C C . TYR A 1 189 ? -4.838 12.344 0.020 1.00 85.31 189 TYR A C 1
ATOM 1586 O O . TYR A 1 189 ? -4.816 13.456 0.539 1.00 85.31 189 TYR A O 1
ATOM 1594 N N . HIS A 1 190 ? -5.516 12.100 -1.104 1.00 82.38 190 HIS A N 1
ATOM 1595 C CA . HIS A 1 190 ? -6.299 13.136 -1.781 1.00 82.38 190 HIS A CA 1
ATOM 1596 C C . HIS A 1 190 ? -7.732 13.186 -1.280 1.00 82.38 190 HIS A C 1
ATOM 1598 O O . HIS A 1 190 ? -8.294 14.270 -1.138 1.00 82.38 190 HIS A O 1
ATOM 1604 N N . THR A 1 191 ? -8.321 12.020 -1.024 1.00 87.50 191 THR A N 1
ATOM 1605 C CA . THR A 1 191 ? -9.741 11.900 -0.685 1.00 87.50 191 THR A CA 1
ATOM 1606 C C . THR A 1 191 ? -9.976 11.423 0.744 1.00 87.50 191 THR A C 1
ATOM 1608 O O . THR A 1 191 ? -11.101 11.509 1.223 1.00 87.50 191 THR A O 1
ATOM 1611 N N . GLY A 1 192 ? -8.936 10.955 1.442 1.00 90.88 192 GLY A N 1
ATOM 1612 C CA . GLY A 1 192 ? -9.024 10.409 2.797 1.00 90.88 192 GLY A CA 1
ATOM 1613 C C . GLY A 1 192 ? -8.379 11.286 3.874 1.00 90.88 192 GLY A C 1
ATOM 1614 O O . GLY A 1 192 ? -8.356 12.511 3.775 1.00 90.88 192 GLY A O 1
ATOM 1615 N N . TYR A 1 193 ? -7.878 10.635 4.925 1.00 92.38 193 TYR A N 1
ATOM 1616 C CA . TYR A 1 193 ? -7.295 11.282 6.109 1.00 92.38 193 TYR A CA 1
ATOM 1617 C C . TYR A 1 193 ? -5.762 11.241 6.160 1.00 92.38 193 TYR A C 1
ATOM 1619 O O . TYR A 1 193 ? -5.155 11.742 7.110 1.00 92.38 193 TYR A O 1
ATOM 1627 N N . ASN A 1 194 ? -5.103 10.597 5.196 1.00 89.88 194 ASN A N 1
ATOM 1628 C CA . ASN A 1 194 ? -3.648 10.510 5.199 1.00 89.88 194 ASN A CA 1
ATOM 1629 C C . ASN A 1 194 ? -3.031 11.856 4.799 1.00 89.88 194 ASN A C 1
ATOM 1631 O O . ASN A 1 194 ? -3.213 12.331 3.689 1.00 89.88 194 ASN A O 1
ATOM 1635 N N . LEU A 1 195 ? -2.211 12.445 5.672 1.00 86.06 195 LEU A N 1
ATOM 1636 C CA . LEU A 1 195 ? -1.488 13.692 5.366 1.00 86.06 195 LEU A CA 1
ATOM 1637 C C . LEU A 1 195 ? -0.218 13.471 4.534 1.00 86.06 195 LEU A C 1
ATOM 1639 O O . LEU A 1 195 ? 0.394 14.420 4.049 1.00 86.06 195 LEU A O 1
ATOM 1643 N N . THR A 1 196 ? 0.208 12.218 4.389 1.00 83.44 196 THR A N 1
ATOM 1644 C CA . THR A 1 196 ? 1.357 11.814 3.580 1.00 83.44 196 THR A CA 1
ATOM 1645 C C . THR A 1 196 ? 0.988 10.576 2.775 1.00 83.44 196 THR A C 1
ATOM 1647 O O . THR A 1 196 ? 0.133 9.789 3.170 1.00 83.44 196 THR A O 1
ATOM 1650 N N . ARG A 1 197 ? 1.659 10.363 1.645 1.00 77.81 197 ARG A N 1
ATOM 1651 C CA . ARG A 1 197 ? 1.502 9.148 0.831 1.00 77.81 197 ARG A CA 1
ATOM 1652 C C . ARG A 1 197 ? 2.477 8.042 1.287 1.00 77.81 197 ARG A C 1
ATOM 1654 O O . ARG A 1 197 ? 3.121 7.418 0.453 1.00 77.81 197 ARG A O 1
ATOM 1661 N N . GLY A 1 198 ? 2.641 7.879 2.605 1.00 75.31 198 GLY A N 1
ATOM 1662 C CA . GLY A 1 198 ? 3.636 7.006 3.248 1.00 75.31 198 GLY A CA 1
ATOM 1663 C C . GLY A 1 198 ? 4.918 7.739 3.677 1.00 75.31 198 GLY A C 1
ATOM 1664 O O . GLY A 1 198 ? 5.133 8.908 3.331 1.00 75.31 198 GLY A O 1
ATOM 1665 N N . ASN A 1 199 ? 5.789 7.066 4.442 1.00 64.94 199 ASN A N 1
ATOM 1666 C CA . ASN A 1 199 ? 7.089 7.646 4.818 1.00 64.94 199 ASN A CA 1
ATOM 1667 C C . ASN A 1 199 ? 7.984 7.827 3.574 1.00 64.94 199 ASN A C 1
ATOM 1669 O O . ASN A 1 199 ? 8.006 6.985 2.681 1.00 64.94 199 ASN A O 1
ATOM 1673 N N . ASN A 1 200 ? 8.750 8.925 3.542 1.00 54.12 200 ASN A N 1
ATOM 1674 C CA . ASN A 1 200 ? 9.699 9.306 2.480 1.00 54.12 200 ASN A CA 1
ATOM 1675 C C . ASN A 1 200 ? 9.104 9.775 1.139 1.00 54.12 200 ASN A C 1
ATOM 1677 O O . ASN A 1 200 ? 9.779 9.711 0.113 1.00 54.12 200 ASN A O 1
ATOM 1681 N N . GLY A 1 201 ? 7.873 10.294 1.113 1.00 49.94 201 GLY A N 1
ATOM 1682 C CA . GLY A 1 201 ? 7.395 11.025 -0.068 1.00 49.94 201 GLY A CA 1
ATOM 1683 C C . GLY A 1 201 ? 7.189 10.153 -1.312 1.00 49.94 201 GLY A C 1
ATOM 1684 O O . GLY A 1 201 ? 7.224 10.671 -2.429 1.00 49.94 201 GLY A O 1
ATOM 1685 N N . ALA A 1 202 ? 6.894 8.857 -1.126 1.00 50.28 202 ALA A N 1
ATOM 1686 C CA . ALA A 1 202 ? 6.509 7.908 -2.186 1.00 50.28 202 ALA A CA 1
ATOM 1687 C C . ALA A 1 202 ? 5.385 8.416 -3.112 1.00 50.28 202 ALA A C 1
ATOM 1689 O O . ALA A 1 202 ? 5.166 7.962 -4.234 1.00 50.28 202 ALA A O 1
ATOM 1690 N N . GLY A 1 203 ? 4.706 9.435 -2.621 1.00 44.22 203 GLY A N 1
ATOM 1691 C CA . GLY A 1 203 ? 3.585 10.103 -3.191 1.00 44.22 203 GLY A CA 1
ATOM 1692 C C . GLY A 1 203 ? 3.698 10.946 -4.446 1.00 44.22 203 GLY A C 1
ATOM 1693 O O . GLY A 1 203 ? 2.670 11.262 -5.031 1.00 44.22 203 GLY A O 1
ATOM 1694 N N . GLN A 1 204 ? 4.887 11.363 -4.863 1.00 46.09 204 GLN A N 1
ATOM 1695 C CA . GLN A 1 204 ? 4.995 12.167 -6.088 1.00 46.09 204 GLN A CA 1
ATOM 1696 C C . GLN A 1 204 ? 5.006 11.304 -7.367 1.00 46.09 204 GLN A C 1
ATOM 1698 O O . GLN A 1 204 ? 4.978 11.847 -8.469 1.00 46.09 204 GLN A O 1
ATOM 1703 N N . VAL A 1 205 ? 5.081 9.970 -7.237 1.00 52.81 205 VAL A N 1
ATOM 1704 C CA . VAL A 1 205 ? 5.550 9.072 -8.312 1.00 52.81 205 VAL A CA 1
ATOM 1705 C C . VAL A 1 205 ? 4.805 7.721 -8.348 1.00 52.81 205 VAL A C 1
ATOM 1707 O O . VAL A 1 205 ? 5.247 6.771 -8.985 1.00 52.81 205 VAL A O 1
ATOM 1710 N N . CYS A 1 206 ? 3.677 7.581 -7.653 1.00 55.06 206 CYS A N 1
ATOM 1711 C CA . CYS A 1 206 ? 3.039 6.271 -7.516 1.00 55.06 206 CYS A CA 1
ATOM 1712 C C . CYS A 1 206 ? 2.253 5.867 -8.770 1.00 55.06 206 CYS A C 1
ATOM 1714 O O . CYS A 1 206 ? 1.184 6.408 -9.046 1.00 55.06 206 CYS A O 1
ATOM 1716 N N . VAL A 1 207 ? 2.795 4.920 -9.534 1.00 58.09 207 VAL A N 1
ATOM 1717 C CA . VAL A 1 207 ? 2.183 4.336 -10.728 1.00 58.09 207 VAL A CA 1
ATOM 1718 C C . VAL A 1 207 ? 1.336 3.126 -10.304 1.00 58.09 207 VAL A C 1
ATOM 1720 O O . VAL A 1 207 ? 1.842 2.129 -9.793 1.00 58.09 207 VAL A O 1
ATOM 1723 N N . THR A 1 208 ? 0.024 3.216 -10.465 1.00 54.81 208 THR A N 1
ATOM 1724 C CA . THR A 1 208 ? -0.971 2.211 -10.085 1.00 54.81 208 THR A CA 1
ATOM 1725 C C . THR A 1 208 ? -1.286 1.283 -11.276 1.00 54.81 208 THR A C 1
ATOM 1727 O O . THR A 1 208 ? -1.300 1.702 -12.414 1.00 54.81 208 THR A O 1
ATOM 1730 N N . ARG A 1 209 ? -1.553 -0.015 -11.061 1.00 44.09 209 ARG A N 1
ATOM 1731 C CA . ARG A 1 209 ? -2.138 -0.967 -12.054 1.00 44.09 209 ARG A CA 1
ATOM 1732 C C . ARG A 1 209 ? -1.331 -1.281 -13.336 1.00 44.09 209 ARG A C 1
ATOM 1734 O O . ARG A 1 209 ? -1.245 -0.463 -14.224 1.00 44.09 209 ARG A O 1
ATOM 1741 N N . SER A 1 210 ? -0.910 -2.537 -13.536 1.00 38.78 210 SER A N 1
ATOM 1742 C CA . SER A 1 210 ? -0.551 -3.085 -14.868 1.00 38.78 210 SER A CA 1
ATOM 1743 C C . SER A 1 210 ? -1.820 -3.564 -15.587 1.00 38.78 210 SER A C 1
ATOM 1745 O O . SER A 1 210 ? -2.683 -4.179 -14.945 1.00 38.78 210 SER A O 1
ATOM 1747 N N . LEU A 1 211 ? -1.953 -3.321 -16.894 1.00 36.19 211 LEU A N 1
ATOM 1748 C CA . LEU A 1 211 ? -2.954 -4.020 -17.709 1.00 36.19 211 LEU A CA 1
ATOM 1749 C C . LEU A 1 211 ? -2.504 -5.479 -17.929 1.00 36.19 211 LEU A C 1
ATOM 1751 O O . LEU A 1 211 ? -1.485 -5.734 -18.562 1.00 36.19 211 LEU A O 1
ATOM 1755 N N . LYS A 1 212 ? -3.279 -6.425 -17.391 1.00 32.44 212 LYS A N 1
ATOM 1756 C CA . LYS A 1 212 ? -3.420 -7.789 -17.917 1.00 32.44 212 LYS A CA 1
ATOM 1757 C C . LYS A 1 212 ? -4.874 -7.939 -18.316 1.00 32.44 212 LYS A C 1
ATOM 1759 O O . LYS A 1 212 ? -5.706 -7.766 -17.382 1.00 32.44 212 LYS A O 1
#

Secondary structure (DSSP, 8-state):
--HHHHHHHHHTTS-HHHHHHHHTT-SS-TT-EEEEEETTEEEEEEEEEE-SSEEEEEETTTTEEEEEETTT-EEE-HHHHHHHHTTSEEEETTT--TT-HHHHHHHS---SEEEEEEETTTTEEEEEEESSHHHHHHIIIII-----HHHHHHHTT--EEEEEEESTTSS-SSHHHHHHHHHHHHTTTTTSS-SSSSTT-GGGSEEEEE--